Protein AF-A0A955QHS9-F1 (afdb_monomer_lite)

Radius of gyration: 43.38 Å; chains: 1; bounding box: 107×81×92 Å

Foldseek 3Di:
DDPVVVVVVVVVVVVVVVVVVVVVVVVVVVPVVVVPPPPPPDPPPPPDCVNVDDDPPFDWFKWKWKWKWFAAPLQAAAPPPPDPVLVVVVVVCVVVVNDDPDDSNVVRTRRMFIWMKMWTHTPPDDPPDDTDIDIDGPHRGQDSAQIWIDWIFIATPVRDGDDIDTTTDDDPDDNPDPDDDDPPPPDDD

Sequence (189 aa):
MSKREIQNIRTGMKKRIWWMAMVGCLILFQVVPLGTVELMLRSSEAARIKDIASIEGVRENQLIGYGLVVGLDRTGDSVVGGQFTAQAIISMLNTMGINLKVDPIQLLTKNTASVIVTAKLPPFARPGMKLDVQVSSLANAKSLKGGTLLLTPLKAPNQMIYAVAQGPISTSGFEAGEGGTSVVKNQQS

Secondary structure (DSSP, 8-state):
--HHHHHHHHHHHHHHHHHHHHHHHHHHHHHTTTTTSS----------HHHH---TT-PPEEEEEEEEEE--SS-S---SSTTHHHHHHHHHHHHTT----S-TTTSSSSSEEEEEEEEEE-TTPPTT----EEEEESS--S--TT-EEEEEEEE-TTS-EEEEEEEEPPP------SS----------

pLDDT: mean 70.22, std 15.77, range [38.53, 93.38]

Structure (mmCIF, N/CA/C/O backbone):
data_AF-A0A955QHS9-F1
#
_entry.id   AF-A0A955QHS9-F1
#
loop_
_atom_site.group_PDB
_atom_site.id
_atom_site.type_symbol
_atom_site.label_atom_id
_atom_site.label_alt_id
_atom_site.label_comp_id
_atom_site.label_asym_id
_atom_site.label_entity_id
_atom_site.label_seq_id
_atom_site.pdbx_PDB_ins_code
_atom_site.Cartn_x
_atom_site.Cartn_y
_atom_site.Cartn_z
_atom_site.occupancy
_atom_site.B_iso_or_equiv
_atom_site.auth_seq_id
_atom_site.auth_comp_id
_atom_site.auth_asym_id
_atom_site.auth_atom_id
_atom_site.pdbx_PDB_model_num
ATOM 1 N N . MET A 1 1 ? -81.277 60.781 63.692 1.00 59.28 1 MET A N 1
ATOM 2 C CA . MET A 1 1 ? -80.601 59.551 63.219 1.00 59.28 1 MET A CA 1
ATOM 3 C C . MET A 1 1 ? -79.943 58.869 64.414 1.00 59.28 1 MET A C 1
ATOM 5 O O . MET A 1 1 ? -79.195 59.529 65.130 1.00 59.28 1 MET A O 1
ATOM 9 N N . SER A 1 2 ? -80.321 57.627 64.731 1.00 62.16 2 SER A N 1
ATOM 10 C CA . SER A 1 2 ? -80.038 56.996 66.035 1.00 62.16 2 SER A CA 1
ATOM 11 C C . SER A 1 2 ? -78.635 56.378 66.085 1.00 62.16 2 SER A C 1
ATOM 13 O O . SER A 1 2 ? -78.209 55.729 65.132 1.00 62.16 2 SER A O 1
ATOM 15 N N . LYS A 1 3 ? -77.919 56.506 67.217 1.00 64.31 3 LYS A N 1
ATOM 16 C CA . LYS A 1 3 ? -76.571 55.920 67.431 1.00 64.31 3 LYS A CA 1
ATOM 17 C C . LYS A 1 3 ? -76.505 54.405 67.139 1.00 64.31 3 LYS A C 1
ATOM 19 O O . LYS A 1 3 ? -75.424 53.892 66.858 1.00 64.31 3 LYS A O 1
ATOM 24 N N . ARG A 1 4 ? -77.648 53.702 67.158 1.00 64.19 4 ARG A N 1
ATOM 25 C CA . ARG A 1 4 ? -77.768 52.265 66.849 1.00 64.19 4 ARG A CA 1
ATOM 26 C C . ARG A 1 4 ? -77.650 51.938 65.348 1.00 64.19 4 ARG A C 1
ATOM 28 O O . ARG A 1 4 ? -77.110 50.888 65.015 1.00 64.19 4 ARG A O 1
ATOM 35 N N . GLU A 1 5 ? -78.055 52.832 64.441 1.00 64.31 5 GLU A N 1
ATOM 36 C CA . GLU A 1 5 ? -77.924 52.616 62.983 1.00 64.31 5 GLU A CA 1
ATOM 37 C C . GLU A 1 5 ? -76.469 52.718 62.512 1.00 64.31 5 GLU A C 1
ATOM 39 O O . GLU A 1 5 ? -75.997 51.892 61.730 1.00 64.31 5 GLU A O 1
ATOM 44 N N . ILE A 1 6 ? -75.719 53.683 63.051 1.00 64.38 6 ILE A N 1
ATOM 45 C CA . ILE A 1 6 ? -74.316 53.918 62.678 1.00 64.38 6 ILE A CA 1
ATOM 46 C C . ILE A 1 6 ? -73.427 52.737 63.108 1.00 64.38 6 ILE A C 1
ATOM 48 O O . ILE A 1 6 ? -72.505 52.355 62.385 1.00 64.38 6 ILE A O 1
ATOM 52 N N . GLN A 1 7 ? -73.714 52.109 64.256 1.00 66.69 7 GLN A N 1
ATOM 53 C CA . GLN A 1 7 ? -72.995 50.907 64.692 1.00 66.69 7 GLN A CA 1
ATOM 54 C C . GLN A 1 7 ? -73.275 49.693 63.796 1.00 66.69 7 GLN A C 1
ATOM 56 O O . GLN A 1 7 ? -72.338 48.955 63.493 1.00 66.69 7 GLN A O 1
ATOM 61 N N . ASN A 1 8 ? -74.512 49.511 63.323 1.00 68.25 8 ASN A N 1
ATOM 62 C CA . ASN A 1 8 ? -74.883 48.353 62.504 1.00 68.25 8 ASN A CA 1
ATOM 63 C C . ASN A 1 8 ? -74.285 48.418 61.081 1.00 68.25 8 ASN A C 1
ATOM 65 O O . ASN A 1 8 ? -73.835 47.413 60.530 1.00 68.25 8 ASN A O 1
ATOM 69 N N . ILE A 1 9 ? -74.175 49.622 60.509 1.00 67.75 9 ILE A N 1
ATOM 70 C CA . ILE A 1 9 ? -73.487 49.839 59.223 1.00 67.75 9 ILE A CA 1
ATOM 71 C C . ILE A 1 9 ? -71.981 49.566 59.367 1.00 67.75 9 ILE A C 1
ATOM 73 O O . ILE A 1 9 ? -71.363 48.931 58.507 1.00 67.75 9 ILE A O 1
ATOM 77 N N . ARG A 1 10 ? -71.379 49.988 60.488 1.00 64.50 10 ARG A N 1
ATOM 78 C CA . ARG A 1 10 ? -69.939 49.826 60.736 1.00 64.50 10 ARG A CA 1
ATOM 79 C C . ARG A 1 10 ? -69.535 48.361 60.951 1.00 64.50 10 ARG A C 1
ATOM 81 O O . ARG A 1 10 ? -68.440 47.975 60.542 1.00 64.50 10 ARG A O 1
ATOM 88 N N . THR A 1 11 ? -70.396 47.533 61.545 1.00 71.44 11 THR A N 1
ATOM 89 C CA . THR A 1 11 ? -70.157 46.084 61.704 1.00 71.44 11 THR A CA 1
ATOM 90 C C . THR A 1 11 ? -70.401 45.312 60.406 1.00 71.44 11 THR A C 1
ATOM 92 O O . THR A 1 11 ? -69.595 44.442 60.060 1.00 71.44 11 THR A O 1
ATOM 95 N N . GLY A 1 12 ? -71.436 45.668 59.638 1.00 74.19 12 GLY A N 1
ATOM 96 C CA . GLY A 1 12 ? -71.704 45.086 58.318 1.00 74.19 12 GLY A CA 1
ATOM 97 C C . GLY A 1 12 ? -70.581 45.350 57.310 1.00 74.19 12 GLY A C 1
ATOM 98 O O . GLY A 1 12 ? -70.160 44.443 56.590 1.00 74.19 12 GLY A O 1
ATOM 99 N N . MET A 1 13 ? -70.019 46.562 57.311 1.00 70.88 13 MET A N 1
ATOM 100 C CA . MET A 1 13 ? -68.904 46.927 56.432 1.00 70.88 13 MET A CA 1
ATOM 101 C C . MET A 1 13 ? -67.617 46.159 56.774 1.00 70.88 13 MET A C 1
ATOM 103 O O . MET A 1 13 ? -66.936 45.676 55.871 1.00 70.88 13 MET A O 1
ATOM 107 N N . LYS A 1 14 ? -67.323 45.942 58.066 1.00 73.38 14 LYS A N 1
ATOM 108 C CA . LYS A 1 14 ? -66.181 45.112 58.493 1.00 73.38 14 LYS A CA 1
ATOM 109 C C . LYS A 1 14 ? -66.324 43.647 58.073 1.00 73.38 14 LYS A C 1
ATOM 111 O O . LYS A 1 14 ? -65.345 43.070 57.609 1.00 73.38 14 LYS A O 1
ATOM 116 N N . LYS A 1 15 ? -67.525 43.061 58.176 1.00 73.88 15 LYS A N 1
ATOM 117 C CA . LYS A 1 15 ? -67.784 41.683 57.712 1.00 73.88 15 LYS A CA 1
ATOM 118 C C . LYS A 1 15 ? -67.599 41.537 56.201 1.00 73.88 15 LYS A C 1
ATOM 120 O O . LYS A 1 15 ? -66.999 40.561 55.769 1.00 73.88 15 LYS A O 1
ATOM 125 N N . ARG A 1 16 ? -68.050 42.513 55.405 1.00 74.62 16 ARG A N 1
ATOM 126 C CA . ARG A 1 16 ? -67.889 42.498 53.938 1.00 74.62 16 ARG A CA 1
ATOM 127 C C . ARG A 1 16 ? -66.424 42.617 53.511 1.00 74.62 16 ARG A C 1
ATOM 129 O O . ARG A 1 16 ? -66.008 41.902 52.609 1.00 74.62 16 ARG A O 1
ATOM 136 N N . ILE A 1 17 ? -65.640 43.455 54.191 1.00 78.56 17 ILE A N 1
ATOM 137 C CA . ILE A 1 17 ? -64.195 43.598 53.936 1.00 78.56 17 ILE A CA 1
ATOM 138 C C . ILE A 1 17 ? -63.444 42.305 54.289 1.00 78.56 17 ILE A C 1
ATOM 140 O O . ILE A 1 17 ? -62.618 41.846 53.506 1.00 78.56 17 ILE A O 1
ATOM 144 N N . TRP A 1 18 ? -63.770 41.676 55.422 1.00 78.19 18 TRP A N 1
ATOM 145 C CA . TRP A 1 18 ? -63.178 40.391 55.813 1.00 78.19 18 TRP A CA 1
ATOM 146 C C . TRP A 1 18 ? -63.560 39.245 54.871 1.00 78.19 18 TRP A C 1
ATOM 148 O O . TRP A 1 18 ? -62.716 38.415 54.543 1.00 78.19 18 TRP A O 1
ATOM 158 N N . TRP A 1 19 ? -64.805 39.219 54.396 1.00 77.62 19 TRP A N 1
ATOM 159 C CA . TRP A 1 19 ? -65.270 38.210 53.446 1.00 77.62 19 TRP A CA 1
ATOM 160 C C . TRP A 1 19 ? -64.589 38.360 52.077 1.00 77.62 19 TRP A C 1
ATOM 162 O O . TRP A 1 19 ? -64.128 37.374 51.511 1.00 77.62 19 TRP A O 1
ATOM 172 N N . MET A 1 20 ? -64.410 39.596 51.595 1.00 79.94 20 MET A N 1
ATOM 173 C CA . MET A 1 20 ? -63.662 39.881 50.361 1.00 79.94 20 MET A CA 1
ATOM 174 C C . MET A 1 20 ? -62.180 39.485 50.466 1.00 79.94 20 MET A C 1
ATOM 176 O O . MET A 1 20 ? -61.639 38.897 49.532 1.00 79.94 20 MET A O 1
ATOM 180 N N . ALA A 1 21 ? -61.528 39.754 51.603 1.00 80.50 21 ALA A N 1
ATOM 181 C CA . ALA A 1 21 ? -60.131 39.372 51.824 1.00 80.50 21 ALA A CA 1
ATOM 182 C C . ALA A 1 21 ? -59.941 37.844 51.887 1.00 80.50 21 ALA A C 1
ATOM 184 O O . ALA A 1 21 ? -58.980 37.313 51.331 1.00 80.50 21 ALA A O 1
ATOM 185 N N . MET A 1 22 ? -60.878 37.128 52.519 1.00 78.31 22 MET A N 1
ATOM 186 C CA . MET A 1 22 ? -60.835 35.667 52.623 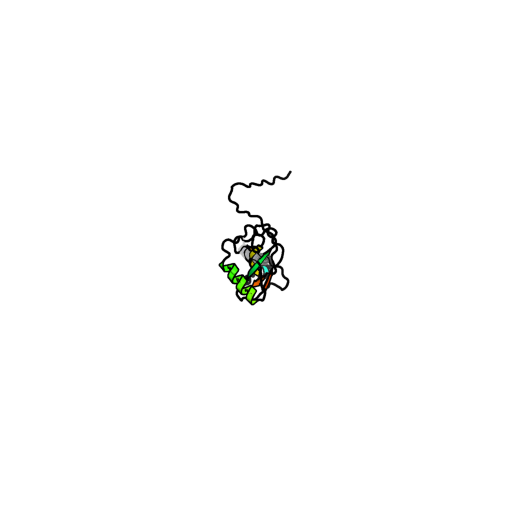1.00 78.31 22 MET A CA 1
ATOM 187 C C . MET A 1 22 ? -61.063 34.993 51.260 1.00 78.31 22 MET A C 1
ATOM 189 O O . MET A 1 22 ? -60.321 34.080 50.904 1.00 78.31 22 MET A O 1
ATOM 193 N N . VAL A 1 23 ? -62.026 35.480 50.467 1.00 79.81 23 VAL A N 1
ATOM 194 C CA . VAL A 1 23 ? -62.289 34.966 49.111 1.00 79.81 23 VAL A CA 1
ATOM 195 C C . VAL A 1 23 ? -61.121 35.273 48.163 1.00 79.81 23 VAL A C 1
ATOM 197 O O . VAL A 1 23 ? -60.719 34.399 47.398 1.00 79.81 23 VAL A O 1
ATOM 200 N N . GLY A 1 24 ? -60.506 36.458 48.259 1.00 75.50 24 GLY A N 1
ATOM 201 C CA . GLY A 1 24 ? -59.325 36.813 47.461 1.00 75.50 24 GLY A CA 1
ATOM 202 C C . GLY A 1 24 ? -58.111 35.911 47.727 1.00 75.50 24 GLY A C 1
ATOM 203 O O . GLY A 1 24 ? -57.448 35.485 46.785 1.00 75.50 24 GLY A O 1
ATOM 204 N N . CYS A 1 25 ? -57.857 35.555 48.990 1.00 75.38 25 CYS A N 1
ATOM 205 C CA . CYS A 1 25 ? -56.775 34.636 49.363 1.00 75.38 25 CYS A CA 1
ATOM 206 C C . CYS A 1 25 ? -57.022 33.206 48.843 1.00 75.38 25 CYS A C 1
ATOM 208 O O . CYS A 1 25 ? -56.100 32.543 48.375 1.00 75.38 25 CYS A O 1
ATOM 210 N N . LEU A 1 26 ? -58.280 32.752 48.854 1.00 70.25 26 LEU A N 1
ATOM 211 C CA . LEU A 1 26 ? -58.660 31.409 48.407 1.00 70.25 26 LEU A CA 1
ATOM 212 C C . LEU A 1 26 ? -58.566 31.260 46.876 1.00 70.25 26 LEU A C 1
ATOM 214 O O . LEU A 1 26 ? -58.138 30.216 46.388 1.00 70.25 26 LEU A O 1
ATOM 218 N N . ILE A 1 27 ? -58.875 32.324 46.125 1.00 67.50 27 ILE A N 1
ATOM 219 C CA . ILE A 1 27 ? -58.682 32.376 44.666 1.00 67.50 27 ILE A CA 1
ATOM 220 C C . ILE A 1 27 ? -57.185 32.439 44.319 1.00 67.50 27 ILE A C 1
ATOM 222 O O . ILE A 1 27 ? -56.734 31.720 43.431 1.00 67.50 27 ILE A O 1
ATOM 226 N N . LEU A 1 28 ? -56.387 33.220 45.057 1.00 63.12 28 LEU A N 1
ATOM 227 C CA . LEU A 1 28 ? -54.930 33.267 44.868 1.00 63.12 28 LEU A CA 1
ATOM 228 C C . LEU A 1 28 ? -54.254 31.920 45.184 1.00 63.12 28 LEU A C 1
ATOM 230 O O . LEU A 1 28 ? -53.319 31.534 44.489 1.00 63.12 28 LEU A O 1
ATOM 234 N N . PHE A 1 29 ? -54.754 31.166 46.166 1.00 65.12 29 PHE A N 1
ATOM 235 C CA . PHE A 1 29 ? -54.221 29.845 46.520 1.00 65.12 29 PHE A CA 1
ATOM 236 C C . PHE A 1 29 ? -54.515 28.760 45.464 1.00 65.12 29 PHE A C 1
ATOM 238 O O . PHE A 1 29 ? -53.730 27.828 45.310 1.00 65.12 29 PHE A O 1
ATOM 245 N N . GLN A 1 30 ? -55.613 28.884 44.709 1.00 61.19 30 GLN A N 1
ATOM 246 C CA . GLN A 1 30 ? -56.005 27.917 43.670 1.00 61.19 30 GLN A CA 1
ATOM 247 C C . GLN A 1 30 ? -55.326 28.168 42.311 1.00 61.19 30 GLN A C 1
ATOM 249 O O . GLN A 1 30 ? -55.152 27.230 41.539 1.00 61.19 30 GLN A O 1
ATOM 254 N N . VAL A 1 31 ? -54.920 29.409 42.012 1.00 60.22 31 VAL A N 1
ATOM 255 C CA . VAL A 1 31 ? -54.383 29.788 40.686 1.00 60.22 31 VAL A CA 1
ATOM 256 C C . VAL A 1 31 ? -52.854 29.642 40.593 1.00 60.22 31 VAL A C 1
ATOM 258 O O . VAL A 1 31 ? -52.325 29.362 39.519 1.00 60.22 31 VAL A O 1
ATOM 261 N N . VAL A 1 32 ? -52.127 29.750 41.710 1.00 58.72 32 VAL A N 1
ATOM 262 C CA . VAL A 1 32 ? -50.654 29.635 41.739 1.00 58.72 32 VAL A CA 1
ATOM 263 C C . VAL A 1 32 ? -50.102 28.240 41.374 1.00 58.72 32 VAL A C 1
ATOM 265 O O . VAL A 1 32 ? -49.071 28.199 40.702 1.00 58.72 32 VAL A O 1
ATOM 268 N N . PRO A 1 33 ? -50.728 27.095 41.723 1.00 55.09 33 PRO A N 1
ATOM 269 C CA . PRO A 1 33 ? -50.165 25.790 41.368 1.00 55.09 33 PRO A CA 1
ATOM 270 C C . PRO A 1 33 ? -50.419 25.363 39.913 1.00 55.09 33 PRO A C 1
ATOM 272 O O . PRO A 1 33 ? -49.831 24.377 39.481 1.00 55.09 33 PRO A O 1
ATOM 275 N N . LEU A 1 34 ? -51.260 26.070 39.143 1.00 54.41 34 LEU A N 1
ATOM 276 C CA . LEU A 1 34 ? -51.582 25.674 37.762 1.00 54.41 34 LEU A CA 1
ATOM 277 C C . LEU A 1 34 ? -50.621 26.278 36.720 1.00 54.41 34 LEU A C 1
ATOM 279 O O . LEU A 1 34 ? -50.396 25.677 35.677 1.00 54.41 34 LEU A O 1
ATOM 283 N N . GLY A 1 35 ? -50.003 27.428 37.016 1.00 52.16 35 GLY A N 1
ATOM 284 C CA . GLY A 1 35 ? -49.068 28.106 36.105 1.00 52.16 35 GLY A CA 1
ATOM 285 C C . GLY A 1 35 ? -47.624 27.585 36.134 1.00 52.16 35 GLY A C 1
ATOM 286 O O . GLY A 1 35 ? -46.815 27.992 35.307 1.00 52.16 35 GLY A O 1
ATOM 287 N N . THR A 1 36 ? -47.271 26.703 37.075 1.00 57.00 36 THR A N 1
ATOM 288 C CA . THR A 1 36 ? -45.889 26.217 37.262 1.00 57.00 36 THR A CA 1
ATOM 289 C C . THR A 1 36 ? -45.637 24.809 36.716 1.00 57.00 36 THR A C 1
ATOM 291 O O . THR A 1 36 ? -44.501 24.341 36.760 1.00 57.00 36 THR A O 1
ATOM 294 N N . VAL A 1 37 ? -46.655 24.133 36.169 1.00 56.78 37 VAL A N 1
ATOM 295 C CA . VAL A 1 37 ? -46.562 22.717 35.753 1.00 56.78 37 VAL A CA 1
ATOM 296 C C . VAL A 1 37 ? -46.256 22.539 34.253 1.00 56.78 37 VAL A C 1
ATOM 298 O O . VAL A 1 37 ? -45.824 21.468 33.838 1.00 56.78 37 VAL A O 1
ATOM 301 N N . GLU A 1 38 ? -46.378 23.580 33.424 1.00 53.12 38 GLU A N 1
ATOM 302 C CA . GLU A 1 38 ? -46.261 23.444 31.958 1.00 53.12 38 GLU A CA 1
ATOM 303 C C . GLU A 1 38 ? -44.828 23.430 31.391 1.00 53.12 38 GLU A C 1
ATOM 305 O O . GLU A 1 38 ? -44.647 23.221 30.193 1.00 53.12 38 GLU A O 1
ATOM 310 N N . LEU A 1 39 ? -43.779 23.572 32.210 1.00 53.53 39 LEU A N 1
ATOM 311 C CA . LEU A 1 39 ? -42.398 23.668 31.709 1.00 53.53 39 LEU A CA 1
ATOM 312 C C . LEU A 1 39 ? -41.552 22.405 31.950 1.00 53.53 39 LEU A C 1
ATOM 314 O O . LEU A 1 39 ? -40.428 22.489 32.437 1.00 53.53 39 LEU A O 1
ATOM 318 N N . MET A 1 40 ? -42.075 21.218 31.628 1.00 55.12 40 MET A N 1
ATOM 319 C CA . MET A 1 40 ? -41.339 19.945 31.780 1.00 55.12 40 MET A CA 1
ATOM 320 C C . MET A 1 40 ? -41.473 18.991 30.579 1.00 55.12 40 MET A C 1
ATOM 322 O O . MET A 1 40 ? -41.260 17.790 30.710 1.00 55.12 40 MET A O 1
ATOM 326 N N . LEU A 1 41 ? -41.750 19.497 29.373 1.00 55.97 41 LEU A N 1
ATOM 327 C CA . LEU A 1 41 ? -41.595 18.716 28.137 1.00 55.97 41 LEU A CA 1
ATOM 328 C C . LEU A 1 41 ? -40.250 19.036 27.482 1.00 55.97 41 LEU A C 1
ATOM 330 O O . LEU A 1 41 ? -40.161 19.646 26.419 1.00 55.97 41 LEU A O 1
ATOM 334 N N . ARG A 1 42 ? -39.169 18.630 28.152 1.00 57.91 42 ARG A N 1
ATOM 335 C CA . ARG A 1 42 ? -37.839 18.622 27.544 1.00 57.91 42 ARG A CA 1
ATOM 336 C C . ARG A 1 42 ? -37.792 17.433 26.585 1.00 57.91 42 ARG A C 1
ATOM 338 O O . ARG A 1 42 ? -37.812 16.288 27.028 1.00 57.91 42 ARG A O 1
ATOM 345 N N . SER A 1 43 ? -37.767 17.713 25.282 1.00 59.81 43 SER A N 1
ATOM 346 C CA . SER A 1 43 ? -37.499 16.707 24.253 1.00 59.81 43 SER A CA 1
ATOM 347 C C . SER A 1 43 ? -36.205 15.978 24.613 1.00 59.81 43 SER A C 1
ATOM 349 O O . SER A 1 43 ? -35.134 16.582 24.681 1.00 59.81 43 SER A O 1
ATOM 351 N N . SER A 1 44 ? -36.316 14.690 24.929 1.00 55.59 44 SER A N 1
ATOM 352 C CA . SER A 1 44 ? -35.164 13.818 25.098 1.00 55.59 44 SER A CA 1
ATOM 353 C C . SER A 1 44 ? -34.684 13.440 23.701 1.00 55.59 44 SER A C 1
ATOM 355 O O . SER A 1 44 ? -35.127 12.453 23.116 1.00 55.59 44 SER A O 1
ATOM 357 N N . GLU A 1 45 ? -33.795 14.257 23.138 1.00 63.66 45 GLU A N 1
ATOM 358 C CA . GLU A 1 45 ? -32.957 13.831 22.023 1.00 63.66 45 GLU A CA 1
ATOM 359 C C . GLU A 1 45 ? -32.023 12.741 22.551 1.00 63.66 45 GLU A C 1
ATOM 361 O O . GLU A 1 45 ? -30.985 13.003 23.160 1.00 63.66 45 GLU A O 1
ATOM 366 N N . ALA A 1 46 ? -32.434 11.488 22.371 1.00 57.94 46 ALA A N 1
ATOM 367 C CA . ALA A 1 46 ? -31.593 10.327 22.597 1.00 57.94 46 ALA A CA 1
ATOM 368 C C . ALA A 1 46 ? -30.497 10.300 21.523 1.00 57.94 46 ALA A C 1
ATOM 370 O O . ALA A 1 46 ? -30.561 9.540 20.554 1.00 57.94 46 ALA A O 1
ATOM 371 N N . ALA A 1 47 ? -29.489 11.154 21.684 1.00 61.62 47 ALA A N 1
ATOM 372 C CA . ALA A 1 47 ? -28.243 11.019 20.961 1.00 61.62 47 ALA A CA 1
ATOM 373 C C . ALA A 1 47 ? -27.670 9.647 21.315 1.00 61.62 47 ALA A C 1
ATOM 375 O O . ALA A 1 47 ? -27.462 9.316 22.489 1.00 61.62 47 ALA A O 1
ATOM 376 N N . ARG A 1 48 ? -27.502 8.788 20.309 1.00 55.28 48 ARG A N 1
ATOM 377 C CA . ARG A 1 48 ? -26.979 7.451 20.565 1.00 55.28 48 ARG A CA 1
ATOM 378 C C . ARG A 1 48 ? -25.562 7.641 21.088 1.00 55.28 48 ARG A C 1
ATOM 380 O O . ARG A 1 48 ? -24.820 8.460 20.565 1.00 55.28 48 ARG A O 1
ATOM 387 N N . ILE A 1 49 ? -25.165 6.874 22.101 1.00 60.03 49 ILE A N 1
ATOM 388 C CA . ILE A 1 49 ? -23.832 7.000 22.723 1.00 60.03 49 ILE A CA 1
ATOM 389 C C . ILE A 1 49 ? -22.707 6.887 21.670 1.00 60.03 49 ILE A C 1
ATOM 391 O O . ILE A 1 49 ? -21.676 7.534 21.803 1.00 60.03 49 ILE A O 1
ATOM 395 N N . LYS A 1 50 ? -22.944 6.168 20.562 1.00 63.44 50 LYS A N 1
ATOM 396 C CA . LYS A 1 50 ? -22.045 6.093 19.396 1.00 63.44 50 LYS A CA 1
ATOM 397 C C . LYS A 1 50 ? -21.828 7.416 18.634 1.00 63.44 50 LYS A C 1
ATOM 399 O O . LYS A 1 50 ? -20.877 7.497 17.871 1.00 63.44 50 LYS A O 1
ATOM 404 N N . ASP A 1 51 ? -22.703 8.404 18.807 1.00 61.41 51 ASP A N 1
ATOM 405 C CA . ASP A 1 51 ? -22.662 9.694 18.107 1.00 61.41 51 ASP A CA 1
ATOM 406 C C . ASP A 1 51 ? -21.967 10.783 18.960 1.00 61.41 51 ASP A C 1
ATOM 408 O O . ASP A 1 51 ? -21.574 11.815 18.425 1.00 61.41 51 ASP A O 1
ATOM 412 N N . ILE A 1 52 ? -21.786 10.555 20.275 1.00 62.72 52 ILE A N 1
ATOM 413 C CA . ILE A 1 52 ? -21.140 11.496 21.222 1.00 62.72 52 ILE A CA 1
ATOM 414 C C . ILE A 1 52 ? -19.809 10.948 21.774 1.00 62.72 52 ILE A C 1
ATOM 416 O O . ILE A 1 52 ? -18.949 11.717 22.200 1.00 62.72 52 ILE A O 1
ATOM 420 N N . ALA A 1 53 ? -19.590 9.631 21.750 1.00 56.03 53 ALA A N 1
ATOM 421 C CA . ALA A 1 53 ? -18.344 9.028 22.209 1.00 56.03 53 ALA A CA 1
ATOM 422 C C . ALA A 1 53 ? -17.374 8.793 21.039 1.00 56.03 53 ALA A C 1
ATOM 424 O O . ALA A 1 53 ? -17.524 7.842 20.274 1.00 56.03 53 ALA A O 1
ATOM 425 N N . SER A 1 54 ? -16.335 9.624 20.937 1.00 58.38 54 SER A N 1
ATOM 426 C CA . SER A 1 54 ? -15.093 9.221 20.273 1.00 58.38 54 SER A CA 1
ATOM 427 C C . SER A 1 54 ? -14.269 8.428 21.283 1.00 58.38 54 SER A C 1
ATOM 429 O O . SER A 1 54 ? -13.989 8.917 22.376 1.00 58.38 54 SER A O 1
ATOM 431 N N . ILE A 1 55 ? -13.924 7.185 20.956 1.00 58.38 55 ILE A N 1
ATOM 432 C CA . ILE A 1 55 ? -13.073 6.358 21.813 1.00 58.38 55 ILE A CA 1
ATOM 433 C C . ILE A 1 55 ? -11.666 6.971 21.784 1.00 58.38 55 ILE A C 1
ATOM 435 O O . ILE A 1 55 ? -10.972 6.895 20.766 1.00 58.38 55 ILE A O 1
ATOM 439 N N . GLU A 1 56 ? -11.234 7.572 22.896 1.00 48.72 56 GLU A N 1
ATOM 440 C CA . GLU A 1 56 ? -9.834 7.951 23.095 1.00 48.72 56 GLU A CA 1
ATOM 441 C C . GLU A 1 56 ? -8.951 6.710 22.900 1.00 48.72 56 GLU A C 1
ATOM 443 O O . GLU A 1 56 ? -9.100 5.705 23.592 1.00 48.72 56 GLU A O 1
ATOM 448 N N . GLY A 1 57 ? -8.050 6.754 21.915 1.00 55.75 57 GLY A N 1
ATOM 449 C CA . GLY A 1 57 ? -7.131 5.649 21.619 1.00 55.75 57 GLY A CA 1
ATOM 450 C C . GLY A 1 57 ? -7.386 4.908 20.307 1.00 55.75 57 GLY A C 1
ATOM 451 O O . GLY A 1 57 ? -6.652 3.969 19.994 1.00 55.75 57 GLY A O 1
ATOM 452 N N . VAL A 1 58 ? -8.353 5.340 19.493 1.00 61.94 58 VAL A N 1
ATOM 453 C CA . VAL A 1 58 ? -8.464 4.898 18.096 1.00 61.94 58 VAL A CA 1
ATOM 454 C C . VAL A 1 58 ? -7.273 5.439 17.299 1.00 61.94 58 VAL A C 1
ATOM 456 O O . VAL A 1 58 ? -7.282 6.548 16.771 1.00 61.94 58 VAL A O 1
ATOM 459 N N . ARG A 1 59 ? -6.202 4.647 17.242 1.00 70.50 59 ARG A N 1
ATOM 460 C CA . ARG A 1 59 ? -5.056 4.899 16.370 1.00 70.50 59 ARG A CA 1
ATOM 461 C C . ARG A 1 59 ? -5.193 4.044 15.120 1.00 70.50 59 ARG A C 1
ATOM 463 O O . ARG A 1 59 ? -5.268 2.820 15.205 1.00 70.50 59 ARG A O 1
ATOM 470 N N . GLU A 1 60 ? -5.198 4.696 13.964 1.00 79.25 60 GLU A N 1
ATOM 471 C CA . GLU A 1 60 ? -4.980 4.014 12.692 1.00 79.25 60 GLU A CA 1
ATOM 472 C C . GLU A 1 60 ? -3.550 3.467 12.676 1.00 79.25 60 GLU A C 1
ATOM 474 O O . GLU A 1 60 ? -2.592 4.194 12.960 1.00 79.25 60 GLU A O 1
ATOM 479 N N . ASN A 1 61 ? -3.395 2.184 12.354 1.00 85.19 61 ASN A N 1
ATOM 480 C CA . ASN A 1 61 ? -2.073 1.591 12.193 1.00 85.19 61 ASN A CA 1
ATOM 481 C C . ASN A 1 61 ? -1.671 1.680 10.727 1.00 85.19 61 ASN A C 1
ATOM 483 O O . ASN A 1 61 ? -2.375 1.186 9.848 1.00 85.19 61 ASN A O 1
ATOM 487 N N . GLN A 1 62 ? -0.534 2.310 10.457 1.00 86.19 62 GLN A N 1
ATOM 488 C CA . GLN A 1 62 ? 0.007 2.348 9.106 1.00 86.19 62 GLN A CA 1
ATOM 489 C C . GLN A 1 62 ? 0.678 1.015 8.798 1.00 86.19 62 GLN A C 1
ATOM 491 O O . GLN A 1 62 ? 1.516 0.534 9.563 1.00 86.19 62 GLN A O 1
ATOM 496 N N . LEU A 1 63 ? 0.292 0.424 7.676 1.00 89.06 63 LEU A N 1
ATOM 497 C CA . LEU A 1 63 ? 0.921 -0.759 7.126 1.00 89.06 63 LEU A CA 1
ATOM 498 C C . LEU A 1 63 ? 1.780 -0.348 5.938 1.00 89.06 63 LEU A C 1
ATOM 500 O O . LEU A 1 63 ? 1.359 0.468 5.118 1.00 89.06 63 LEU A O 1
ATOM 504 N N . ILE A 1 64 ? 2.968 -0.931 5.846 1.00 89.19 64 ILE A N 1
ATOM 505 C CA . ILE A 1 64 ? 3.934 -0.677 4.782 1.00 89.19 64 ILE A CA 1
ATOM 506 C C . ILE A 1 64 ? 4.362 -2.021 4.198 1.00 89.19 64 ILE A C 1
ATOM 508 O O . ILE A 1 64 ? 4.627 -2.977 4.930 1.00 89.19 64 ILE A O 1
ATOM 512 N N . GLY A 1 65 ? 4.432 -2.101 2.876 1.00 86.00 65 GLY A N 1
ATOM 513 C CA . GLY A 1 65 ? 4.989 -3.238 2.157 1.00 86.00 65 GLY A CA 1
ATOM 514 C C . GLY A 1 65 ? 5.819 -2.782 0.969 1.00 86.00 65 GLY A C 1
ATOM 515 O O . GLY A 1 65 ? 5.579 -1.723 0.393 1.00 86.00 65 GLY A O 1
ATOM 516 N N . TYR A 1 66 ? 6.799 -3.599 0.610 1.00 89.19 66 TYR A N 1
ATOM 517 C CA . TYR A 1 66 ? 7.619 -3.405 -0.579 1.00 89.19 66 TYR A CA 1
ATOM 518 C C . TYR A 1 66 ? 7.143 -4.386 -1.637 1.00 89.19 66 TYR A C 1
ATOM 520 O O . TYR A 1 66 ? 7.100 -5.591 -1.383 1.00 89.19 66 TYR A O 1
ATOM 528 N N . GLY A 1 67 ? 6.748 -3.857 -2.788 1.00 83.50 67 GLY A N 1
ATOM 529 C CA . GLY A 1 67 ? 6.114 -4.615 -3.853 1.00 83.50 67 GLY A CA 1
ATOM 530 C C . GLY A 1 67 ? 6.789 -4.410 -5.199 1.00 83.50 67 GLY A C 1
ATOM 531 O O . GLY A 1 67 ? 7.632 -3.531 -5.382 1.00 83.50 67 GLY A O 1
ATOM 532 N N . LEU A 1 68 ? 6.369 -5.230 -6.158 1.00 85.94 68 LEU A N 1
ATOM 533 C CA . LEU A 1 68 ? 6.785 -5.140 -7.550 1.00 85.94 68 LEU A CA 1
ATOM 534 C C . LEU A 1 68 ? 5.551 -4.981 -8.430 1.00 85.94 68 LEU A C 1
ATOM 536 O O . LEU A 1 68 ? 4.573 -5.718 -8.281 1.00 85.94 68 LEU A O 1
ATOM 540 N N . VAL A 1 69 ? 5.615 -4.037 -9.359 1.00 86.31 69 VAL A N 1
ATOM 541 C CA . VAL A 1 69 ? 4.579 -3.809 -10.364 1.00 86.31 69 VAL A CA 1
ATOM 542 C C . VAL A 1 69 ? 5.110 -4.224 -11.718 1.00 86.31 69 VAL A C 1
ATOM 544 O O . VAL A 1 69 ? 6.187 -3.785 -12.113 1.00 86.31 69 VAL A O 1
ATOM 547 N N . VAL A 1 70 ? 4.346 -5.042 -12.433 1.00 86.12 70 VAL A N 1
ATOM 548 C CA . VAL A 1 70 ? 4.692 -5.563 -13.763 1.00 86.12 70 VAL A CA 1
ATOM 549 C C . VAL A 1 70 ? 3.642 -5.160 -14.796 1.00 86.12 70 VAL A C 1
ATOM 551 O O . VAL A 1 70 ? 2.511 -4.841 -14.432 1.00 86.12 70 VAL A O 1
ATOM 554 N N . GLY A 1 71 ? 3.994 -5.200 -16.082 1.00 83.69 71 GLY A N 1
ATOM 555 C CA . GLY A 1 71 ? 3.062 -4.874 -17.170 1.00 83.69 71 GLY A CA 1
ATOM 556 C C . GLY A 1 71 ? 2.912 -3.371 -17.410 1.00 83.69 71 GLY A C 1
ATOM 557 O O . GLY A 1 71 ? 1.848 -2.913 -17.810 1.00 83.69 71 GLY A O 1
ATOM 558 N N . LEU A 1 72 ? 3.963 -2.600 -17.127 1.00 84.06 72 LEU A N 1
ATOM 559 C CA . LEU A 1 72 ? 4.012 -1.167 -17.404 1.00 84.06 72 LEU A CA 1
ATOM 560 C C . LEU A 1 72 ? 4.419 -0.912 -18.860 1.00 84.06 72 LEU A C 1
ATOM 562 O O . LEU A 1 72 ? 5.396 -1.472 -19.348 1.00 84.06 72 LEU A O 1
ATOM 566 N N . ASP A 1 73 ? 3.732 -0.008 -19.554 1.00 82.44 73 ASP A N 1
ATOM 567 C CA . ASP A 1 73 ? 4.018 0.303 -20.962 1.00 82.44 73 ASP A CA 1
ATOM 568 C C . ASP A 1 73 ? 5.266 1.188 -21.118 1.00 82.44 73 ASP A C 1
ATOM 570 O O . ASP A 1 73 ? 5.219 2.375 -21.443 1.00 82.44 73 ASP A O 1
ATOM 574 N N . ARG A 1 74 ? 6.430 0.613 -20.811 1.00 79.12 74 ARG A N 1
ATOM 575 C CA . ARG A 1 74 ? 7.732 1.277 -20.910 1.00 79.12 74 ARG A CA 1
ATOM 576 C C . ARG A 1 74 ? 7.8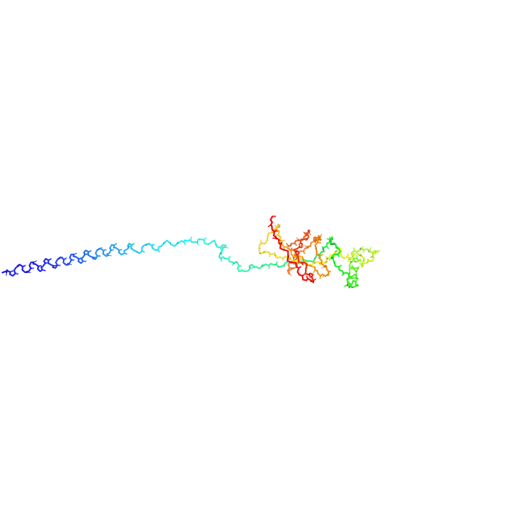79 2.518 -19.999 1.00 79.12 74 ARG A C 1
ATOM 578 O O . ARG A 1 74 ? 8.765 3.351 -20.227 1.00 79.12 74 ARG A O 1
ATOM 585 N N . THR A 1 75 ? 7.052 2.614 -18.956 1.00 80.00 75 THR A N 1
ATOM 586 C CA . THR A 1 75 ? 7.034 3.676 -17.934 1.00 80.00 75 THR A CA 1
ATOM 587 C C . THR A 1 75 ? 7.578 3.250 -16.571 1.00 80.00 75 THR A C 1
ATOM 589 O O . THR A 1 75 ? 7.583 4.061 -15.653 1.00 80.00 75 THR A O 1
ATOM 592 N N . GLY A 1 76 ? 8.022 2.008 -16.414 1.00 73.94 76 GLY A N 1
ATOM 593 C CA . GLY A 1 76 ? 8.658 1.491 -15.205 1.00 73.94 76 GLY A CA 1
ATOM 594 C C . GLY A 1 76 ? 10.061 2.049 -14.963 1.00 73.94 76 GLY A C 1
ATOM 595 O O . GLY A 1 76 ? 10.511 2.985 -15.632 1.00 73.94 76 GLY A O 1
ATOM 596 N N . ASP A 1 77 ? 10.767 1.452 -14.009 1.00 72.62 77 ASP A N 1
ATOM 597 C CA . ASP A 1 77 ? 12.050 1.961 -13.546 1.00 72.62 77 ASP A CA 1
ATOM 598 C C . ASP A 1 77 ? 13.088 1.984 -14.674 1.00 72.62 77 ASP A C 1
ATOM 600 O O . ASP A 1 77 ? 13.293 1.022 -15.424 1.00 72.62 77 ASP A O 1
ATOM 604 N N . SER A 1 78 ? 13.732 3.141 -14.820 1.00 58.59 78 SER A N 1
ATOM 605 C CA . SER A 1 78 ? 14.867 3.307 -15.721 1.00 58.59 78 SER A CA 1
ATOM 606 C C . SER A 1 78 ? 16.145 2.931 -14.979 1.00 58.59 78 SER A C 1
ATOM 608 O O . SER A 1 78 ? 16.436 3.483 -13.920 1.00 58.59 78 SER A O 1
ATOM 610 N N . VAL A 1 79 ? 16.917 2.006 -15.552 1.00 55.50 79 VAL A N 1
ATOM 611 C CA . VAL A 1 79 ? 18.209 1.537 -15.029 1.00 55.50 79 VAL A CA 1
ATOM 612 C C . VAL A 1 79 ? 19.271 2.630 -15.200 1.00 55.50 79 VAL A C 1
ATOM 614 O O . VAL A 1 79 ? 20.159 2.531 -16.041 1.00 55.50 79 VAL A O 1
ATOM 617 N N . VAL A 1 80 ? 19.183 3.713 -14.432 1.00 44.47 80 VAL A N 1
ATOM 618 C CA . VAL A 1 80 ? 20.258 4.706 -14.324 1.00 44.47 80 VAL A CA 1
ATOM 619 C C . VAL A 1 80 ? 20.890 4.514 -12.947 1.00 44.47 80 VAL A C 1
ATOM 621 O O . VAL A 1 80 ? 20.382 5.018 -11.954 1.00 44.47 80 VAL A O 1
ATOM 624 N N . GLY A 1 81 ? 21.946 3.688 -12.892 1.00 49.22 81 GLY A N 1
ATOM 625 C CA . GLY A 1 81 ? 22.683 3.343 -11.659 1.00 49.22 81 GLY A CA 1
ATOM 626 C C . GLY A 1 81 ? 22.920 1.842 -11.398 1.00 49.22 81 GLY A C 1
ATOM 627 O O . GLY A 1 81 ? 23.352 1.466 -10.313 1.00 49.22 81 GLY A O 1
ATOM 628 N N . GLY A 1 82 ? 22.644 0.969 -12.374 1.00 52.94 82 GLY A N 1
ATOM 629 C CA . GLY A 1 82 ? 22.523 -0.491 -12.224 1.00 52.94 82 GLY A CA 1
ATOM 630 C C . GLY A 1 82 ? 23.777 -1.328 -11.928 1.00 52.94 82 GLY A C 1
ATOM 631 O O . GLY A 1 82 ? 23.753 -2.512 -12.242 1.00 52.94 82 GLY A O 1
ATOM 632 N N . GLN A 1 83 ? 24.857 -0.795 -11.346 1.00 52.78 83 GLN A N 1
ATOM 633 C CA . GLN A 1 83 ? 26.032 -1.629 -11.026 1.00 52.78 83 GLN A CA 1
ATOM 634 C C . GLN A 1 83 ? 25.971 -2.253 -9.624 1.00 52.78 83 GLN A C 1
ATOM 636 O O . GLN A 1 83 ? 26.224 -3.445 -9.477 1.00 52.78 83 GLN A O 1
ATOM 641 N N . PHE A 1 84 ? 25.557 -1.502 -8.600 1.00 52.59 84 PHE A N 1
ATOM 642 C CA . PHE A 1 84 ? 25.542 -2.016 -7.222 1.00 52.59 84 PHE A CA 1
ATOM 643 C C . PHE A 1 84 ? 24.317 -2.890 -6.913 1.00 52.59 84 PHE A C 1
ATOM 645 O O . PHE A 1 84 ? 24.438 -3.945 -6.292 1.00 52.59 84 PHE A O 1
ATOM 652 N N . THR A 1 85 ? 23.138 -2.510 -7.409 1.00 59.31 85 THR A N 1
ATOM 653 C CA . THR A 1 85 ? 21.901 -3.280 -7.203 1.00 59.31 85 THR A CA 1
ATOM 654 C C . THR A 1 85 ? 21.910 -4.590 -7.995 1.00 59.31 85 THR A C 1
ATOM 656 O O . THR A 1 85 ? 21.445 -5.610 -7.495 1.00 59.31 85 THR A O 1
ATOM 659 N N . ALA A 1 86 ? 22.504 -4.599 -9.196 1.00 61.09 86 ALA A N 1
ATOM 660 C CA . ALA A 1 86 ? 22.663 -5.819 -9.986 1.00 61.09 86 ALA A CA 1
ATOM 661 C C . ALA A 1 86 ? 23.597 -6.819 -9.294 1.00 61.09 86 ALA A C 1
ATOM 663 O O . ALA A 1 86 ? 23.249 -7.990 -9.185 1.00 61.09 86 ALA A O 1
ATOM 664 N N . GLN A 1 87 ? 24.736 -6.372 -8.753 1.00 62.16 87 GLN A N 1
ATOM 665 C CA . GLN A 1 87 ? 25.656 -7.257 -8.027 1.00 62.16 87 GLN A CA 1
ATOM 666 C C . GLN A 1 87 ? 25.034 -7.842 -6.749 1.00 62.16 87 GLN A C 1
ATOM 668 O O . GLN A 1 87 ? 25.214 -9.030 -6.466 1.00 62.16 87 GLN A O 1
ATOM 673 N N . ALA A 1 88 ? 24.253 -7.053 -6.004 1.00 61.78 88 ALA A N 1
ATOM 674 C CA . ALA A 1 88 ? 23.542 -7.533 -4.816 1.00 61.78 88 ALA A CA 1
ATOM 675 C C . ALA A 1 88 ? 22.483 -8.599 -5.162 1.00 61.78 88 ALA A C 1
ATOM 677 O O . ALA A 1 88 ? 22.402 -9.635 -4.501 1.00 61.78 88 ALA A O 1
ATOM 678 N N . ILE A 1 89 ? 21.726 -8.386 -6.243 1.00 61.91 89 ILE A N 1
ATOM 679 C CA . ILE A 1 89 ? 20.713 -9.333 -6.732 1.00 61.91 89 ILE A CA 1
ATOM 680 C C . ILE A 1 89 ? 21.366 -10.613 -7.278 1.00 61.91 89 ILE A C 1
ATOM 682 O O . ILE A 1 89 ? 20.896 -11.705 -6.973 1.00 61.91 89 ILE A O 1
ATOM 686 N N . ILE A 1 90 ? 22.486 -10.514 -8.001 1.00 63.22 90 ILE A N 1
ATOM 687 C CA . ILE A 1 90 ? 23.259 -11.681 -8.467 1.00 63.22 90 ILE A CA 1
ATOM 688 C C . ILE A 1 90 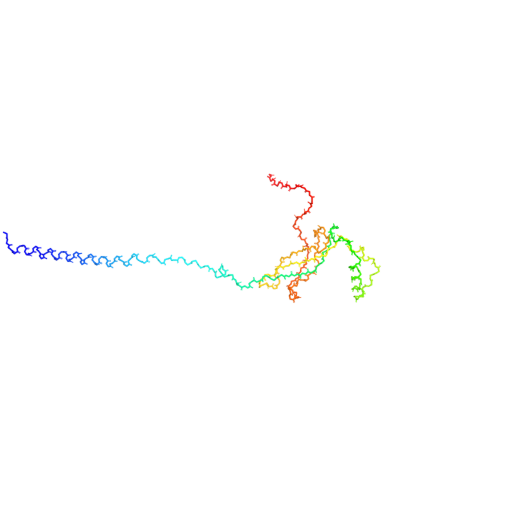? 23.775 -12.503 -7.280 1.00 63.22 90 ILE A C 1
ATOM 690 O O . ILE A 1 90 ? 23.665 -13.726 -7.280 1.00 63.22 90 ILE A O 1
ATOM 694 N N . SER A 1 91 ? 24.289 -11.843 -6.241 1.00 66.62 91 SER A N 1
ATOM 695 C CA . SER A 1 91 ? 24.805 -12.518 -5.041 1.00 66.62 91 SER A CA 1
ATOM 696 C C . SER A 1 91 ? 23.693 -13.258 -4.286 1.00 66.62 91 SER A C 1
ATOM 698 O O . SER A 1 91 ? 23.882 -14.381 -3.815 1.00 66.62 91 SER A O 1
ATOM 700 N N . MET A 1 92 ? 22.497 -12.670 -4.238 1.00 62.28 92 MET A N 1
ATOM 701 C CA . MET A 1 92 ? 21.311 -13.281 -3.643 1.00 62.28 92 MET A CA 1
ATOM 702 C C . MET A 1 92 ? 20.780 -14.461 -4.481 1.00 62.28 92 MET A C 1
ATOM 704 O O . MET A 1 92 ? 20.480 -15.518 -3.930 1.00 62.28 92 MET A O 1
ATOM 708 N N . LEU A 1 93 ? 20.711 -14.321 -5.810 1.00 58.03 93 LEU A N 1
ATOM 709 C CA . LEU A 1 93 ? 20.237 -15.367 -6.729 1.00 58.03 93 LEU A CA 1
ATOM 710 C C . LEU A 1 93 ? 21.195 -16.564 -6.803 1.00 58.03 93 LEU A C 1
ATOM 712 O O . LEU A 1 93 ? 20.732 -17.706 -6.820 1.00 58.03 93 LEU A O 1
ATOM 716 N N . ASN A 1 94 ? 22.507 -16.319 -6.731 1.00 66.75 94 ASN A N 1
ATOM 717 C CA . ASN A 1 94 ? 23.519 -17.371 -6.603 1.00 66.75 94 ASN A CA 1
ATOM 718 C C . ASN A 1 94 ? 23.367 -18.146 -5.284 1.00 66.75 94 ASN A C 1
ATOM 720 O O . ASN A 1 94 ? 23.481 -19.369 -5.275 1.00 66.75 94 ASN A O 1
ATOM 724 N N . THR A 1 95 ? 23.037 -17.458 -4.183 1.00 65.50 95 THR A N 1
ATOM 725 C CA . THR A 1 95 ? 22.769 -18.100 -2.880 1.00 65.50 95 THR A CA 1
ATOM 726 C C . THR A 1 95 ? 21.480 -18.936 -2.901 1.00 65.50 95 THR A C 1
ATOM 728 O O . THR A 1 95 ? 21.379 -19.938 -2.198 1.00 65.50 95 THR A O 1
ATOM 731 N N . MET A 1 96 ? 20.508 -18.575 -3.745 1.00 56.84 96 MET A N 1
ATOM 732 C CA . MET A 1 96 ? 19.260 -19.326 -3.963 1.00 56.84 96 MET A CA 1
ATOM 733 C C . MET A 1 96 ? 19.371 -20.421 -5.046 1.00 56.84 96 MET A C 1
ATOM 735 O O . MET A 1 96 ? 18.366 -21.039 -5.391 1.00 56.84 96 MET A O 1
ATOM 739 N N . GLY A 1 97 ? 20.570 -20.681 -5.582 1.00 49.75 97 GLY A N 1
ATOM 740 C CA . GLY A 1 97 ? 20.828 -21.763 -6.544 1.00 49.75 97 GLY A CA 1
ATOM 741 C C . GLY A 1 97 ? 20.386 -21.480 -7.984 1.00 49.75 97 GLY A C 1
ATOM 742 O O . GLY A 1 97 ? 20.391 -22.386 -8.820 1.00 49.75 97 GLY A O 1
ATOM 743 N N . ILE A 1 98 ? 20.015 -20.238 -8.301 1.00 53.31 98 ILE A N 1
ATOM 744 C CA . ILE A 1 98 ? 19.546 -19.839 -9.630 1.00 53.31 98 ILE A CA 1
ATOM 745 C C . ILE A 1 98 ? 20.741 -19.292 -10.420 1.00 53.31 98 ILE A C 1
ATOM 747 O O . ILE A 1 98 ? 21.091 -18.119 -10.319 1.00 53.31 98 ILE A O 1
ATOM 751 N N . ASN A 1 99 ? 21.372 -20.150 -11.227 1.00 49.97 99 ASN A N 1
ATOM 752 C CA . ASN A 1 99 ? 22.448 -19.752 -12.138 1.00 49.97 99 ASN A CA 1
ATOM 753 C C . ASN A 1 99 ? 21.872 -19.028 -13.366 1.00 49.97 99 ASN A C 1
ATOM 755 O O . ASN A 1 99 ? 21.486 -19.660 -14.352 1.00 49.97 99 ASN A O 1
ATOM 759 N N . LEU A 1 100 ? 21.827 -17.697 -13.331 1.00 49.62 100 LEU A N 1
ATOM 760 C CA . LEU A 1 100 ? 21.459 -16.894 -14.497 1.00 49.62 100 LEU A CA 1
ATOM 761 C C . LEU A 1 100 ? 22.677 -16.700 -15.413 1.00 49.62 100 LEU A C 1
ATOM 763 O O . LEU A 1 100 ? 23.582 -15.931 -15.108 1.00 49.62 100 LEU A O 1
ATOM 767 N N . LYS A 1 101 ? 22.684 -17.374 -16.570 1.00 49.91 101 LYS A N 1
ATOM 768 C CA . LYS A 1 101 ? 23.623 -17.124 -17.684 1.00 49.91 101 LYS A CA 1
ATOM 769 C C . LYS A 1 101 ? 23.114 -16.018 -1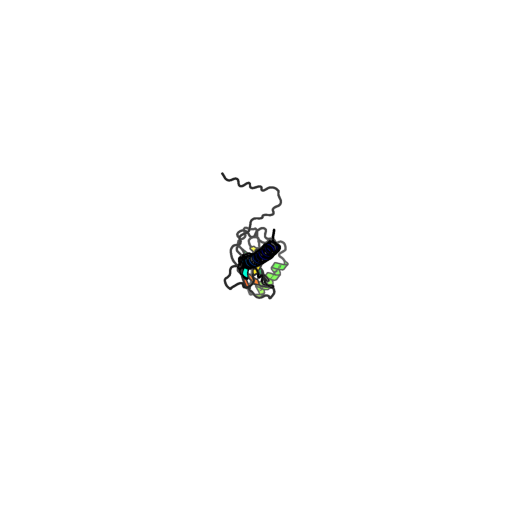8.625 1.00 49.91 101 LYS A C 1
ATOM 771 O O . LYS A 1 101 ? 23.134 -16.192 -19.840 1.00 49.91 101 LYS A O 1
ATOM 776 N N . VAL A 1 102 ? 22.573 -14.926 -18.086 1.00 47.72 102 VAL A N 1
ATOM 777 C CA . VAL A 1 102 ? 22.033 -13.816 -18.893 1.00 47.72 102 VAL A CA 1
ATOM 778 C C . VAL A 1 102 ? 22.356 -12.485 -18.218 1.00 47.72 102 VAL A C 1
ATOM 780 O O . VAL A 1 102 ? 22.253 -12.378 -16.997 1.00 47.72 102 VAL A O 1
ATOM 783 N N . ASP A 1 103 ? 22.740 -11.482 -19.013 1.00 47.34 103 ASP A N 1
ATOM 784 C CA . ASP A 1 103 ? 23.128 -10.149 -18.549 1.00 47.34 103 ASP A CA 1
ATOM 785 C C . ASP A 1 103 ? 22.027 -9.478 -17.684 1.00 47.34 103 ASP A C 1
ATOM 787 O O . ASP A 1 103 ? 20.944 -9.166 -18.192 1.00 47.34 103 ASP A O 1
ATOM 791 N N . PRO A 1 104 ? 22.298 -9.174 -16.396 1.00 50.66 104 PRO A N 1
ATOM 792 C CA . PRO A 1 104 ? 21.326 -8.649 -15.420 1.00 50.66 104 PRO A CA 1
ATOM 793 C C . PRO A 1 104 ? 20.668 -7.315 -15.801 1.00 50.66 104 PRO A C 1
ATOM 795 O O . PRO A 1 104 ? 19.623 -6.950 -15.272 1.00 50.66 104 PRO A O 1
ATOM 798 N N . ILE A 1 105 ? 21.298 -6.558 -16.699 1.00 51.91 105 ILE A N 1
ATOM 799 C CA . ILE A 1 105 ? 20.919 -5.185 -17.058 1.00 51.91 105 ILE A CA 1
ATOM 800 C C . ILE A 1 105 ? 19.786 -5.166 -18.101 1.00 51.91 105 ILE A C 1
ATOM 802 O O . ILE A 1 105 ? 19.034 -4.193 -18.178 1.00 51.91 105 ILE A O 1
ATOM 806 N N . GLN A 1 106 ? 19.613 -6.247 -18.870 1.00 47.31 106 GLN A N 1
ATOM 807 C CA . GLN A 1 106 ? 18.659 -6.295 -19.987 1.00 47.31 106 GLN A CA 1
ATOM 808 C C . GLN A 1 106 ? 17.255 -6.781 -19.588 1.00 47.31 106 GLN A C 1
ATOM 810 O O . GLN A 1 106 ? 16.299 -6.534 -20.316 1.00 47.31 106 GLN A O 1
ATOM 815 N N . LEU A 1 107 ? 17.094 -7.407 -18.416 1.00 49.72 107 LEU A N 1
ATOM 816 C CA . LEU A 1 107 ? 15.787 -7.856 -17.903 1.00 49.72 107 LEU A CA 1
ATOM 817 C C . LEU A 1 107 ? 15.049 -6.785 -17.069 1.00 49.72 107 LEU A C 1
ATOM 819 O O . LEU A 1 107 ? 13.902 -6.992 -16.684 1.00 49.72 107 LEU A O 1
ATOM 823 N N . LEU A 1 108 ? 15.690 -5.640 -16.790 1.00 56.59 108 LEU A N 1
ATOM 824 C CA . LEU A 1 108 ? 15.246 -4.619 -15.823 1.00 56.59 108 LEU A CA 1
ATOM 825 C C . LEU A 1 108 ? 14.703 -3.323 -16.449 1.00 56.59 108 LEU A C 1
ATOM 827 O O . LEU A 1 108 ? 14.689 -2.284 -15.795 1.00 56.59 108 LEU A O 1
ATOM 831 N N . THR A 1 109 ? 14.300 -3.306 -17.719 1.00 60.53 109 THR A N 1
ATOM 832 C CA . THR A 1 109 ? 14.038 -2.027 -18.399 1.00 60.53 109 THR A CA 1
ATOM 833 C C . THR A 1 109 ? 12.549 -1.743 -18.570 1.00 60.53 109 THR A C 1
ATOM 835 O O . THR A 1 109 ? 11.864 -2.373 -19.371 1.00 60.53 109 THR A O 1
ATOM 838 N N . LYS A 1 110 ? 12.068 -0.708 -17.867 1.00 64.31 110 LYS A N 1
ATOM 839 C CA . LYS A 1 110 ? 10.860 0.075 -18.179 1.00 64.31 110 LYS A CA 1
ATOM 840 C C . LYS A 1 110 ? 9.500 -0.649 -18.174 1.00 64.31 110 LYS A C 1
ATOM 842 O O . LYS A 1 110 ? 8.491 0.037 -18.239 1.00 64.31 110 LYS A O 1
ATOM 847 N N . ASN A 1 111 ? 9.423 -1.974 -18.062 1.00 74.81 111 ASN A N 1
ATOM 848 C CA . ASN A 1 111 ? 8.152 -2.719 -17.957 1.00 74.81 111 ASN A CA 1
ATOM 849 C C . ASN A 1 111 ? 7.850 -3.191 -16.520 1.00 74.81 111 ASN A C 1
ATOM 851 O O . ASN A 1 111 ? 6.893 -3.912 -16.238 1.00 74.81 111 ASN A O 1
ATOM 855 N N . THR A 1 112 ? 8.699 -2.808 -15.573 1.00 79.69 112 THR A N 1
ATOM 856 C CA . THR A 1 112 ? 8.583 -3.196 -14.171 1.00 79.69 112 THR A CA 1
ATOM 857 C C . THR A 1 112 ? 9.012 -2.032 -13.290 1.00 79.69 112 THR A C 1
ATOM 859 O O . THR A 1 112 ? 9.917 -1.286 -13.664 1.00 79.69 112 THR A O 1
ATOM 862 N N . ALA A 1 113 ? 8.342 -1.850 -12.154 1.00 83.31 113 ALA A N 1
ATOM 863 C CA . ALA A 1 113 ? 8.664 -0.820 -11.174 1.00 83.31 113 ALA A CA 1
ATOM 864 C C . ALA A 1 113 ? 8.679 -1.395 -9.758 1.00 83.31 113 ALA A C 1
ATOM 866 O O . ALA A 1 113 ? 7.788 -2.161 -9.377 1.00 83.31 113 ALA A O 1
ATOM 867 N N . SER A 1 114 ? 9.676 -0.995 -8.977 1.00 85.06 114 SER A N 1
ATOM 868 C CA . SER A 1 114 ? 9.709 -1.203 -7.536 1.00 85.06 114 SER A CA 1
ATOM 869 C C . SER A 1 114 ? 8.809 -0.175 -6.859 1.00 85.06 114 SER A C 1
ATOM 871 O O . SER A 1 114 ? 8.877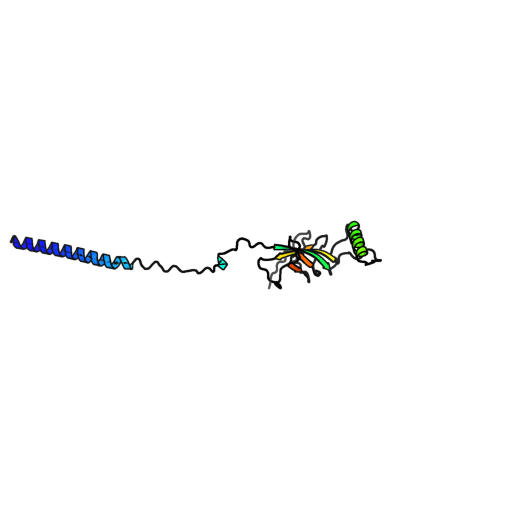 1.019 -7.168 1.00 85.06 114 SER A O 1
ATOM 873 N N . VAL A 1 115 ? 7.949 -0.627 -5.948 1.00 85.88 115 VAL A N 1
ATOM 874 C CA . VAL A 1 115 ? 6.954 0.234 -5.302 1.00 85.88 115 VAL A CA 1
ATOM 875 C C . VAL A 1 115 ? 6.913 0.047 -3.795 1.00 85.88 115 VAL A C 1
ATOM 877 O O . VAL A 1 115 ? 7.133 -1.044 -3.266 1.00 85.88 115 VAL A O 1
ATOM 880 N N . ILE A 1 116 ? 6.561 1.125 -3.102 1.00 87.75 116 ILE A N 1
ATOM 881 C CA . ILE A 1 116 ? 6.104 1.073 -1.718 1.00 87.75 116 ILE A CA 1
ATOM 882 C C . ILE A 1 116 ? 4.581 1.087 -1.733 1.00 87.75 116 ILE A C 1
ATOM 884 O O . ILE A 1 116 ? 3.950 1.938 -2.360 1.00 87.75 116 ILE A O 1
ATOM 888 N N . VAL A 1 117 ? 3.998 0.145 -1.006 1.00 90.56 117 VAL A N 1
ATOM 889 C CA . VAL A 1 117 ? 2.564 0.060 -0.771 1.00 90.56 117 VAL A CA 1
ATOM 890 C C . VAL A 1 117 ? 2.303 0.478 0.665 1.00 90.56 117 VAL A C 1
ATOM 892 O O . VAL A 1 117 ? 2.873 -0.089 1.597 1.00 90.56 117 VAL A O 1
ATOM 895 N N . THR A 1 118 ? 1.441 1.469 0.850 1.00 89.75 118 THR A N 1
ATOM 896 C CA . THR A 1 118 ? 1.011 1.931 2.171 1.00 89.75 118 THR A CA 1
ATOM 897 C C . THR A 1 118 ? -0.487 1.742 2.332 1.00 89.75 118 THR A C 1
ATOM 899 O O . THR A 1 118 ? -1.254 1.943 1.392 1.00 89.75 118 THR A O 1
ATOM 902 N N . ALA A 1 119 ? -0.918 1.345 3.522 1.00 92.25 119 ALA A N 1
ATOM 903 C CA . ALA A 1 119 ? -2.329 1.203 3.851 1.00 92.25 119 ALA A CA 1
ATOM 904 C C . ALA A 1 119 ? -2.590 1.693 5.267 1.00 92.25 119 ALA A C 1
ATOM 906 O O . ALA A 1 119 ? -1.712 1.641 6.131 1.00 92.25 119 ALA A O 1
ATOM 907 N N . LYS A 1 120 ? -3.815 2.142 5.519 1.00 90.94 120 LYS A N 1
ATOM 908 C CA . LYS A 1 120 ? -4.267 2.502 6.860 1.00 90.94 120 LYS A CA 1
ATOM 909 C C . LYS A 1 120 ? -5.181 1.402 7.367 1.00 90.94 120 LYS A C 1
ATOM 911 O O . LYS A 1 120 ? -6.235 1.152 6.790 1.00 90.94 120 LYS A O 1
ATOM 916 N N . LEU A 1 121 ? -4.764 0.731 8.433 1.00 90.38 121 LEU A N 1
ATOM 917 C CA . LEU A 1 121 ? -5.581 -0.255 9.117 1.00 90.38 121 LEU A CA 1
ATOM 918 C C . LEU A 1 121 ? -6.445 0.476 10.155 1.00 90.38 121 LEU A C 1
ATOM 920 O O . LEU A 1 121 ? -5.887 0.990 11.135 1.00 90.38 121 LEU A O 1
ATOM 924 N N . PRO A 1 122 ? -7.776 0.549 9.962 1.00 88.00 122 PRO A N 1
ATOM 925 C CA . PRO A 1 122 ? -8.652 1.166 10.944 1.00 88.00 122 PRO A CA 1
ATOM 926 C C . PRO A 1 122 ? -8.646 0.339 12.238 1.00 88.00 122 PRO A C 1
ATOM 928 O O . PRO A 1 122 ? -8.364 -0.869 12.214 1.00 88.00 122 PRO A O 1
ATOM 931 N N . PRO A 1 123 ? -8.960 0.962 13.383 1.00 81.94 123 PRO A N 1
ATOM 932 C CA . PRO A 1 123 ? -9.136 0.215 14.623 1.00 81.94 123 PRO A CA 1
ATOM 933 C C . PRO A 1 123 ? -10.216 -0.863 14.424 1.00 81.94 123 PRO A C 1
ATOM 935 O O . PRO A 1 123 ? -11.195 -0.657 13.708 1.00 81.94 123 PRO A O 1
ATOM 938 N N . PHE A 1 124 ? -10.059 -2.022 15.063 1.00 81.31 124 PHE A N 1
ATOM 939 C CA . PHE A 1 124 ? -11.050 -3.109 15.004 1.00 81.31 124 PHE A CA 1
ATOM 940 C C . PHE A 1 124 ? -11.301 -3.701 13.601 1.00 81.31 124 PHE A C 1
ATOM 942 O O . PHE A 1 124 ? -12.364 -4.274 13.348 1.00 81.31 124 PHE A O 1
ATOM 949 N N . ALA A 1 125 ? -10.323 -3.602 12.694 1.00 84.56 125 ALA A N 1
ATOM 950 C CA . ALA A 1 125 ? -10.356 -4.293 11.409 1.00 84.56 125 ALA A CA 1
ATOM 951 C C . ALA A 1 125 ? -10.585 -5.806 11.583 1.00 84.56 125 ALA A C 1
ATOM 953 O O . ALA A 1 125 ? -9.959 -6.454 12.424 1.00 84.56 125 ALA A O 1
ATOM 954 N N . ARG A 1 126 ? -11.480 -6.376 10.771 1.00 87.94 126 ARG A N 1
ATOM 955 C CA . ARG A 1 126 ? -11.804 -7.811 10.791 1.00 87.94 126 ARG A CA 1
ATOM 956 C C . ARG A 1 126 ? -11.074 -8.552 9.666 1.00 87.94 126 ARG A C 1
ATOM 958 O O . ARG A 1 126 ? -10.872 -7.965 8.600 1.00 87.94 126 ARG A O 1
ATOM 965 N N . PRO A 1 127 ? -10.734 -9.841 9.845 1.00 85.50 127 PRO A N 1
ATOM 966 C CA . PRO A 1 127 ? -10.231 -10.666 8.751 1.00 85.50 127 PRO A CA 1
ATOM 967 C C . PRO A 1 127 ? -11.189 -10.649 7.552 1.00 85.50 127 PRO A C 1
ATOM 969 O O . PRO A 1 127 ? -12.402 -10.768 7.721 1.00 85.50 127 PRO A O 1
ATOM 972 N N . GLY A 1 128 ? -10.647 -10.479 6.346 1.00 85.06 128 GLY A N 1
ATOM 973 C CA . GLY A 1 128 ? -11.426 -10.401 5.103 1.00 85.06 128 GLY A CA 1
ATOM 974 C C . GLY A 1 128 ? -12.008 -9.019 4.781 1.00 85.06 128 GLY A C 1
ATOM 975 O O . GLY A 1 128 ? -12.601 -8.844 3.717 1.00 85.06 128 GLY A O 1
ATOM 976 N N . MET A 1 129 ? -11.827 -8.023 5.651 1.00 89.50 129 MET A N 1
ATOM 977 C CA . MET A 1 129 ? -12.170 -6.639 5.336 1.00 89.50 129 MET A CA 1
ATOM 978 C C . MET A 1 129 ? -11.246 -6.099 4.238 1.00 89.50 129 MET A C 1
ATOM 980 O O . MET A 1 129 ? -10.030 -6.286 4.288 1.00 89.50 129 MET A O 1
ATOM 984 N N . LYS A 1 130 ? -11.823 -5.419 3.244 1.00 89.06 130 LYS A N 1
ATOM 985 C CA . LYS A 1 130 ? -11.049 -4.745 2.197 1.00 89.06 130 LYS A CA 1
ATOM 986 C C . LYS A 1 130 ? -10.435 -3.464 2.756 1.00 89.06 130 LYS A C 1
ATOM 988 O O . LYS A 1 130 ? -11.082 -2.758 3.525 1.00 89.06 130 LYS A O 1
ATOM 993 N N . LEU A 1 131 ? -9.196 -3.189 2.365 1.00 89.69 131 LEU A N 1
ATOM 994 C CA . LEU A 1 131 ? -8.457 -1.988 2.739 1.00 89.69 131 LEU A CA 1
ATOM 995 C C . LEU A 1 131 ? -8.039 -1.255 1.475 1.00 89.69 131 LEU A C 1
ATOM 997 O O . LEU A 1 131 ? -7.601 -1.887 0.511 1.00 89.69 131 LEU A O 1
ATOM 1001 N N . ASP A 1 132 ? -8.123 0.067 1.519 1.00 90.12 132 ASP A N 1
ATOM 1002 C CA . ASP A 1 132 ? -7.572 0.902 0.465 1.00 90.12 132 ASP A CA 1
ATOM 1003 C C . ASP A 1 132 ? -6.057 1.005 0.636 1.00 90.12 132 ASP A C 1
ATOM 1005 O O . ASP A 1 132 ? -5.531 1.223 1.735 1.00 90.12 132 ASP A O 1
ATOM 1009 N N . VAL A 1 133 ? -5.354 0.815 -0.476 1.00 91.38 133 VAL A N 1
ATOM 1010 C CA . VAL A 1 133 ? -3.895 0.810 -0.543 1.00 91.38 133 VAL A CA 1
ATOM 1011 C C . VAL A 1 133 ? -3.436 1.908 -1.489 1.00 91.38 133 VAL A C 1
ATOM 1013 O O . VAL A 1 133 ? -4.001 2.103 -2.563 1.00 91.38 133 VAL A O 1
ATOM 1016 N N . GLN A 1 134 ? -2.391 2.622 -1.096 1.00 91.25 134 GLN A N 1
ATOM 1017 C CA . GLN A 1 134 ? -1.712 3.595 -1.940 1.00 91.25 134 GLN A CA 1
ATOM 1018 C C . GLN A 1 134 ? -0.387 3.003 -2.394 1.00 91.25 134 GLN A C 1
ATOM 1020 O O . GLN A 1 134 ? 0.417 2.562 -1.570 1.00 91.25 134 GLN A O 1
ATOM 1025 N N . VAL A 1 135 ? -0.176 2.989 -3.707 1.00 90.69 135 VAL A N 1
ATOM 1026 C CA . VAL A 1 135 ? 1.035 2.460 -4.331 1.00 90.69 135 VAL A CA 1
ATOM 1027 C C . VAL A 1 135 ? 1.839 3.623 -4.889 1.00 90.69 135 VAL A C 1
ATOM 1029 O O . VAL A 1 135 ? 1.345 4.374 -5.729 1.00 90.69 135 VAL A O 1
ATOM 1032 N N . SER A 1 136 ? 3.084 3.737 -4.445 1.00 85.06 136 SER A N 1
ATOM 1033 C CA . SER A 1 136 ? 4.012 4.782 -4.870 1.00 85.06 136 SER A CA 1
ATOM 1034 C C . SER A 1 136 ? 5.263 4.153 -5.467 1.00 85.06 136 SER A C 1
ATOM 1036 O O . SER A 1 136 ? 5.803 3.197 -4.910 1.00 85.06 136 SER A O 1
ATOM 1038 N N . SER A 1 137 ? 5.744 4.696 -6.587 1.00 82.25 137 SER A N 1
ATOM 1039 C CA . SER A 1 137 ? 7.042 4.313 -7.157 1.00 82.25 137 SER A CA 1
ATOM 1040 C C . SER A 1 137 ? 8.157 4.582 -6.149 1.00 82.25 137 SER A C 1
ATOM 1042 O O . SER A 1 137 ? 8.204 5.660 -5.559 1.00 82.25 137 SER A O 1
ATOM 1044 N N . LEU A 1 138 ? 9.047 3.610 -5.952 1.00 74.69 138 LEU A N 1
ATOM 1045 C CA . LEU A 1 138 ? 10.229 3.760 -5.102 1.00 74.69 138 LEU A CA 1
ATOM 1046 C C . LEU A 1 138 ? 11.398 4.407 -5.855 1.00 74.69 138 LEU A C 1
ATOM 1048 O O . LEU A 1 138 ? 12.200 5.113 -5.252 1.00 74.69 138 LEU A O 1
ATOM 1052 N N . ALA A 1 139 ? 11.507 4.140 -7.156 1.00 71.88 139 ALA A N 1
ATOM 1053 C CA . ALA A 1 139 ? 12.591 4.631 -7.996 1.00 71.88 139 ALA A CA 1
ATOM 1054 C C . ALA A 1 139 ? 12.047 5.568 -9.088 1.00 71.88 139 ALA A C 1
ATOM 1056 O O . ALA A 1 139 ? 11.348 6.531 -8.782 1.00 71.88 139 ALA A O 1
ATOM 1057 N N . ASN A 1 140 ? 12.362 5.304 -10.356 1.00 72.25 140 ASN A N 1
ATOM 1058 C CA . ASN A 1 140 ? 12.207 6.250 -11.464 1.00 72.25 140 ASN A CA 1
ATOM 1059 C C . ASN A 1 140 ? 11.110 5.841 -12.461 1.00 72.25 140 ASN A C 1
ATOM 1061 O O . ASN A 1 140 ? 11.232 6.114 -13.661 1.00 72.25 140 ASN A O 1
ATOM 1065 N N . ALA A 1 141 ? 10.052 5.173 -12.001 1.00 77.88 141 ALA A N 1
ATOM 1066 C CA . ALA A 1 141 ? 8.895 4.904 -12.839 1.00 77.88 141 ALA A CA 1
ATOM 1067 C C . ALA A 1 141 ? 8.158 6.211 -13.177 1.00 77.88 141 ALA A C 1
ATOM 1069 O O . ALA A 1 141 ? 7.726 6.954 -12.298 1.00 77.88 141 ALA A O 1
ATOM 1070 N N . LYS A 1 142 ? 7.988 6.477 -14.474 1.00 83.06 142 LYS A N 1
ATOM 1071 C CA . LYS A 1 142 ? 7.225 7.616 -15.008 1.00 83.06 142 LYS A CA 1
ATOM 1072 C C . LYS A 1 142 ? 5.723 7.477 -14.770 1.00 83.06 142 LYS A C 1
ATOM 1074 O O . LYS A 1 142 ? 5.025 8.476 -14.665 1.00 83.06 142 LYS A O 1
ATOM 1079 N N . SER A 1 143 ? 5.215 6.247 -14.749 1.00 85.06 143 SER A N 1
ATOM 1080 C CA . SER A 1 143 ? 3.800 5.953 -14.522 1.00 85.06 143 SER A CA 1
ATOM 1081 C C . SER A 1 143 ? 3.615 4.494 -14.123 1.00 85.06 143 SER A C 1
ATOM 1083 O O . SER A 1 143 ? 4.263 3.610 -14.687 1.00 85.06 143 SER A O 1
ATOM 1085 N N . LEU A 1 144 ? 2.697 4.251 -13.185 1.00 87.56 144 LEU A N 1
ATOM 1086 C CA . LEU A 1 144 ? 2.247 2.913 -12.779 1.00 87.56 144 LEU A CA 1
ATOM 1087 C C . LEU A 1 144 ? 0.961 2.474 -13.509 1.00 87.56 144 LEU A C 1
ATOM 1089 O O . LEU A 1 144 ? 0.382 1.435 -13.188 1.00 87.56 144 LEU A O 1
ATOM 1093 N N . LYS A 1 145 ? 0.488 3.275 -14.473 1.00 87.31 145 LYS A N 1
ATOM 1094 C CA . LYS A 1 145 ? -0.756 3.032 -15.209 1.00 87.31 145 LYS A CA 1
ATOM 1095 C C . LYS A 1 145 ? -0.681 1.722 -15.992 1.00 87.31 145 LYS A C 1
ATOM 1097 O O . LYS A 1 145 ? 0.298 1.467 -16.685 1.00 87.31 145 LYS A O 1
ATOM 1102 N N . GLY A 1 146 ? -1.739 0.917 -15.899 1.00 84.69 146 GLY A N 1
ATOM 1103 C CA . GLY A 1 146 ? -1.833 -0.377 -16.586 1.00 84.69 146 GLY A CA 1
ATOM 1104 C C . GLY A 1 146 ? -1.012 -1.495 -15.935 1.00 84.69 146 GLY A C 1
ATOM 1105 O O . GLY A 1 146 ? -1.121 -2.643 -16.351 1.00 84.69 146 GLY A O 1
ATOM 1106 N N . GLY A 1 147 ? -0.242 -1.182 -14.889 1.00 89.25 147 GLY A N 1
ATOM 1107 C CA . GLY A 1 147 ? 0.538 -2.163 -14.153 1.00 89.25 147 GLY A CA 1
ATOM 1108 C C . GLY A 1 147 ? -0.306 -3.028 -13.225 1.00 89.25 147 GLY A C 1
ATOM 1109 O O . GLY A 1 147 ? -1.377 -2.637 -12.758 1.00 89.25 147 GLY A O 1
ATOM 1110 N N . THR A 1 148 ? 0.215 -4.208 -12.911 1.00 91.38 148 THR A N 1
ATOM 1111 C CA . THR A 1 148 ? -0.334 -5.119 -11.905 1.00 91.38 148 THR A CA 1
ATOM 1112 C C . THR A 1 148 ? 0.648 -5.253 -10.751 1.00 91.38 148 THR A C 1
ATOM 1114 O O . THR A 1 148 ? 1.806 -5.618 -10.954 1.00 91.38 148 THR A O 1
ATOM 1117 N N . LEU A 1 149 ? 0.178 -4.967 -9.538 1.00 92.25 149 LEU A N 1
ATOM 1118 C CA . LEU A 1 149 ? 0.903 -5.197 -8.298 1.00 92.25 149 LEU A CA 1
ATOM 1119 C C . LEU A 1 149 ? 0.926 -6.697 -7.994 1.00 92.25 149 LEU A C 1
ATOM 1121 O O . LEU A 1 149 ? -0.128 -7.331 -7.856 1.00 92.25 149 LEU A O 1
ATOM 1125 N N . LEU A 1 150 ? 2.127 -7.250 -7.854 1.00 89.44 150 LEU A N 1
ATOM 1126 C CA . LEU A 1 150 ? 2.314 -8.609 -7.359 1.00 89.44 150 LEU A CA 1
ATOM 1127 C C . LEU A 1 150 ? 1.974 -8.695 -5.871 1.00 89.44 150 LEU A C 1
ATOM 1129 O O . LEU A 1 150 ? 2.044 -7.703 -5.148 1.00 89.44 150 LEU A O 1
ATOM 1133 N N . LEU A 1 151 ? 1.617 -9.898 -5.417 1.00 91.81 151 LEU A N 1
ATOM 1134 C CA . LEU A 1 151 ? 1.238 -10.148 -4.030 1.00 91.81 151 LEU A CA 1
ATOM 1135 C C . LEU A 1 151 ? 2.293 -9.583 -3.073 1.00 91.81 151 LEU A C 1
ATOM 1137 O O . LEU A 1 151 ? 3.430 -10.049 -3.024 1.00 91.81 151 LEU A O 1
ATOM 1141 N N . THR A 1 152 ? 1.887 -8.564 -2.322 1.00 91.31 152 THR A N 1
ATOM 1142 C CA . THR A 1 152 ? 2.751 -7.767 -1.457 1.00 91.31 152 THR A CA 1
ATOM 1143 C C . THR A 1 152 ? 2.219 -7.818 -0.025 1.00 91.31 152 THR A C 1
ATOM 1145 O O . THR A 1 152 ? 1.126 -7.308 0.240 1.00 91.31 152 THR A O 1
ATOM 1148 N N . PRO A 1 153 ? 2.952 -8.425 0.923 1.00 91.88 153 PRO A N 1
ATOM 1149 C CA . PRO A 1 153 ? 2.560 -8.421 2.325 1.00 91.88 153 PRO A CA 1
ATOM 1150 C C . PRO A 1 153 ? 2.766 -7.031 2.938 1.00 91.88 153 PRO A C 1
ATOM 1152 O O . PRO A 1 153 ? 3.831 -6.429 2.794 1.00 91.88 153 PRO A O 1
ATOM 1155 N N . LEU A 1 154 ? 1.761 -6.539 3.660 1.00 91.81 154 LEU A N 1
ATOM 1156 C CA . LEU A 1 154 ? 1.802 -5.261 4.365 1.00 91.81 154 LEU A CA 1
ATOM 1157 C C . LEU A 1 154 ? 2.023 -5.492 5.859 1.00 91.81 154 LEU A C 1
ATOM 1159 O O . LEU A 1 154 ? 1.240 -6.184 6.526 1.00 91.81 154 LEU A O 1
ATOM 1163 N N . LYS A 1 155 ? 3.095 -4.897 6.380 1.00 88.25 155 LYS A N 1
ATOM 1164 C CA . LYS A 1 155 ? 3.543 -5.043 7.764 1.00 88.25 155 LYS A CA 1
ATOM 1165 C C . LYS A 1 155 ? 3.283 -3.774 8.560 1.00 88.25 155 LYS A C 1
ATOM 1167 O O . LYS A 1 155 ? 3.454 -2.677 8.036 1.00 88.25 155 LYS A O 1
ATOM 1172 N N . ALA A 1 156 ? 2.908 -3.915 9.826 1.00 88.19 156 ALA A N 1
ATOM 1173 C CA . ALA A 1 156 ? 2.883 -2.778 10.745 1.00 88.19 156 ALA A CA 1
ATOM 1174 C C . ALA A 1 156 ? 4.297 -2.519 11.319 1.00 88.19 156 ALA A C 1
ATOM 1176 O O . ALA A 1 156 ? 5.210 -3.319 11.085 1.00 88.19 156 ALA A O 1
ATOM 1177 N N . PRO A 1 157 ? 4.515 -1.448 12.107 1.00 79.44 157 PRO A N 1
ATOM 1178 C CA . PRO A 1 157 ? 5.822 -1.141 12.704 1.00 79.44 157 PRO A CA 1
ATOM 1179 C C . PRO A 1 157 ? 6.402 -2.254 13.592 1.00 79.44 157 PRO A C 1
ATOM 1181 O O . PRO A 1 157 ? 7.608 -2.319 13.801 1.00 79.44 157 PRO A O 1
ATOM 1184 N N . ASN A 1 158 ? 5.557 -3.164 14.081 1.00 81.81 158 ASN A N 1
ATOM 1185 C CA . ASN A 1 158 ? 5.958 -4.361 14.824 1.00 81.81 158 ASN A CA 1
ATOM 1186 C C . ASN A 1 158 ? 6.415 -5.533 13.927 1.00 81.81 158 ASN A C 1
ATOM 1188 O O . ASN A 1 158 ? 6.596 -6.639 14.424 1.00 81.81 158 ASN A O 1
ATOM 1192 N N . GLN A 1 159 ? 6.561 -5.309 12.617 1.00 80.50 159 GLN A N 1
ATOM 1193 C CA . GLN A 1 159 ? 6.986 -6.276 11.595 1.00 80.50 159 GLN A CA 1
ATOM 1194 C C . GLN A 1 159 ? 6.021 -7.442 11.323 1.00 80.50 159 GLN A C 1
ATOM 1196 O O . GLN A 1 159 ? 6.305 -8.282 10.463 1.00 80.50 159 GLN A O 1
ATOM 1201 N N . MET A 1 160 ? 4.862 -7.474 11.979 1.00 85.38 160 MET A N 1
ATOM 1202 C CA . MET A 1 160 ? 3.834 -8.482 11.735 1.00 85.38 160 MET A CA 1
ATOM 1203 C C . MET A 1 160 ? 3.028 -8.132 10.486 1.00 85.38 160 MET A C 1
ATOM 1205 O O . MET A 1 160 ? 2.752 -6.961 10.222 1.00 85.38 160 MET A O 1
ATOM 1209 N N . ILE A 1 161 ? 2.649 -9.151 9.714 1.00 88.19 161 ILE A N 1
ATOM 1210 C CA . ILE A 1 161 ? 1.834 -8.995 8.504 1.00 88.19 161 ILE A CA 1
ATOM 1211 C C . ILE A 1 161 ? 0.365 -8.916 8.918 1.00 88.19 161 ILE A C 1
ATOM 1213 O O . ILE A 1 161 ? -0.149 -9.840 9.544 1.00 88.19 161 ILE A O 1
ATOM 1217 N N . TYR A 1 162 ? -0.307 -7.829 8.543 1.00 89.88 162 TYR A N 1
ATOM 1218 C CA . TYR A 1 162 ? -1.728 -7.614 8.850 1.00 89.88 162 TYR A CA 1
ATOM 1219 C C . TYR A 1 162 ? -2.623 -7.664 7.615 1.00 89.88 162 TYR A C 1
ATOM 1221 O O . TYR A 1 162 ? -3.818 -7.919 7.734 1.00 89.88 162 TYR A O 1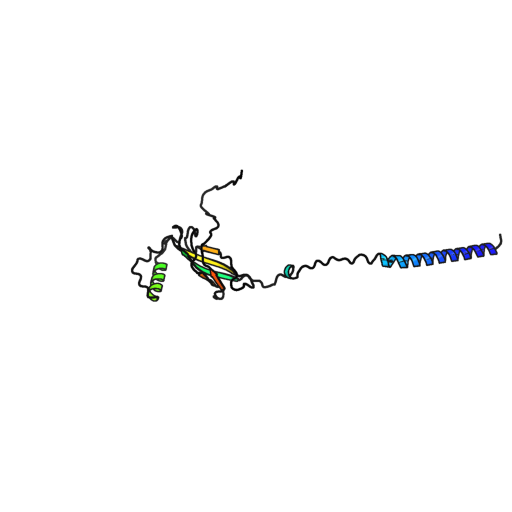
ATOM 1229 N N . ALA A 1 163 ? -2.061 -7.415 6.433 1.00 92.56 163 ALA A N 1
ATOM 1230 C CA . ALA A 1 163 ? -2.799 -7.419 5.180 1.00 92.56 163 ALA A CA 1
ATOM 1231 C C . ALA A 1 163 ? -1.899 -7.858 4.022 1.00 92.56 163 ALA A C 1
ATOM 1233 O O . ALA A 1 163 ? -0.672 -7.852 4.127 1.00 92.56 163 ALA A O 1
ATOM 1234 N N . VAL A 1 164 ? -2.523 -8.214 2.905 1.00 93.31 164 VAL A N 1
ATOM 1235 C CA . VAL A 1 164 ? -1.854 -8.469 1.628 1.00 93.31 164 VAL A CA 1
ATOM 1236 C C . VAL A 1 164 ? -2.495 -7.590 0.563 1.00 93.31 164 VAL A C 1
ATOM 1238 O O . VAL A 1 164 ? -3.714 -7.424 0.546 1.00 93.31 164 VAL A O 1
ATOM 1241 N N . ALA A 1 165 ? -1.674 -7.014 -0.307 1.00 93.38 165 ALA A N 1
ATOM 1242 C CA . ALA A 1 165 ? -2.111 -6.198 -1.430 1.00 93.38 165 ALA A CA 1
ATOM 1243 C C . ALA A 1 165 ? -1.693 -6.867 -2.742 1.00 93.38 165 ALA A C 1
ATOM 1245 O O . ALA A 1 165 ? -0.550 -7.292 -2.888 1.00 93.38 165 ALA A O 1
ATOM 1246 N N . GLN A 1 166 ? -2.618 -6.973 -3.690 1.00 93.19 166 GLN A N 1
ATOM 1247 C CA . GLN A 1 166 ? -2.375 -7.526 -5.019 1.00 93.19 166 GLN A CA 1
ATOM 1248 C C . GLN A 1 166 ? -3.427 -6.982 -5.982 1.00 93.19 166 GLN A C 1
ATOM 1250 O O . GLN A 1 166 ? -4.567 -6.747 -5.576 1.00 93.19 166 GLN A O 1
ATOM 1255 N N . GLY A 1 167 ? -3.073 -6.859 -7.260 1.00 92.50 167 GLY A N 1
ATOM 1256 C CA . GLY A 1 167 ? -4.048 -6.657 -8.327 1.00 92.50 167 GLY A CA 1
ATOM 1257 C C . GLY A 1 167 ? -3.687 -5.525 -9.283 1.00 92.50 167 GLY A C 1
ATOM 1258 O O . GLY A 1 167 ? -2.592 -4.965 -9.199 1.00 92.50 167 GLY A O 1
ATOM 1259 N N . PRO A 1 168 ? -4.588 -5.208 -10.226 1.00 91.62 168 PRO A N 1
ATOM 1260 C CA . PRO A 1 168 ? -4.371 -4.129 -11.178 1.00 91.62 168 PRO A CA 1
ATOM 1261 C C . PRO A 1 168 ? -4.325 -2.779 -10.458 1.00 91.62 168 PRO A C 1
ATOM 1263 O O . PRO A 1 168 ? -5.117 -2.514 -9.551 1.00 91.62 168 PRO A O 1
ATOM 1266 N N . ILE A 1 169 ? -3.405 -1.917 -10.878 1.00 88.75 169 ILE A N 1
ATOM 1267 C CA . ILE A 1 169 ? -3.253 -0.574 -10.325 1.00 88.75 169 ILE A CA 1
ATOM 1268 C C . ILE A 1 169 ? -4.101 0.394 -11.136 1.00 88.75 169 ILE A C 1
ATOM 1270 O O . ILE A 1 169 ? -3.963 0.510 -12.355 1.00 88.75 169 ILE A O 1
ATOM 1274 N N . SER A 1 170 ? -4.953 1.133 -10.433 1.00 86.00 170 SER A N 1
ATOM 1275 C CA . SER A 1 170 ? -5.657 2.280 -10.992 1.00 86.00 170 SER A CA 1
ATOM 1276 C C . SER A 1 170 ? -4.917 3.556 -10.605 1.00 86.00 170 SER A C 1
ATOM 1278 O O . SER A 1 170 ? -4.772 3.859 -9.423 1.00 86.00 170 SER A O 1
ATOM 1280 N N . THR A 1 171 ? -4.423 4.300 -11.592 1.00 79.81 171 THR A N 1
ATOM 1281 C CA . THR A 1 171 ? -3.793 5.607 -11.372 1.00 79.81 171 THR A CA 1
ATOM 1282 C C . THR A 1 171 ? -4.825 6.710 -11.577 1.00 79.81 171 THR A C 1
ATOM 1284 O O . THR A 1 171 ? -5.347 6.861 -12.685 1.00 79.81 171 THR A O 1
ATOM 1287 N N . SER A 1 172 ? -5.091 7.517 -10.551 1.00 67.69 172 SER A N 1
ATOM 1288 C CA . SER A 1 172 ? -5.816 8.780 -10.714 1.00 67.69 172 SER A CA 1
ATOM 1289 C C . SER A 1 172 ? -4.924 9.748 -11.496 1.00 67.69 172 SER A C 1
ATOM 1291 O O . SER A 1 172 ? -3.862 10.134 -11.013 1.00 67.69 172 SER A O 1
ATOM 1293 N N . GLY A 1 173 ? -5.311 10.064 -12.732 1.00 57.91 173 GLY A N 1
ATOM 1294 C CA . GLY A 1 173 ? -4.488 10.808 -13.684 1.00 57.91 173 GLY A CA 1
ATOM 1295 C C . GLY A 1 173 ? -4.154 12.223 -13.216 1.00 57.91 173 GLY A C 1
ATOM 1296 O O . GLY A 1 173 ? -4.946 13.137 -13.405 1.00 57.91 173 GLY A O 1
ATOM 1297 N N . PHE A 1 174 ? -2.956 12.397 -12.668 1.00 49.03 174 PHE A N 1
ATOM 1298 C CA . PHE A 1 174 ? -2.258 13.675 -12.608 1.00 49.03 174 PHE A CA 1
ATOM 1299 C C . PHE A 1 174 ? -0.874 13.462 -13.211 1.00 49.03 174 PHE A C 1
ATOM 1301 O O . PHE A 1 174 ? 0.091 13.131 -12.527 1.00 49.03 174 PHE A O 1
ATOM 1308 N N . GLU A 1 175 ? -0.796 13.601 -14.531 1.00 53.50 175 GLU A N 1
ATOM 1309 C CA . GLU A 1 175 ? 0.476 13.780 -15.218 1.00 53.50 175 GLU A CA 1
ATOM 1310 C C . GLU A 1 175 ? 0.930 15.215 -14.932 1.00 53.50 175 GLU A C 1
ATOM 1312 O O . GLU A 1 175 ? 0.502 16.161 -15.588 1.00 53.50 175 GLU A O 1
ATOM 1317 N N . ALA A 1 176 ? 1.756 15.396 -13.901 1.00 46.38 176 ALA A N 1
ATOM 1318 C CA . ALA A 1 176 ? 2.501 16.634 -13.694 1.00 46.38 176 ALA A CA 1
ATOM 1319 C C . ALA A 1 176 ? 3.615 16.718 -14.755 1.00 46.38 176 ALA A C 1
ATOM 1321 O O . ALA A 1 176 ? 4.788 16.488 -14.472 1.00 46.38 176 ALA A O 1
ATOM 1322 N N . GLY A 1 177 ? 3.218 16.961 -16.003 1.00 41.16 177 GLY A N 1
ATOM 1323 C CA . GLY A 1 177 ? 4.105 17.354 -17.088 1.00 41.16 177 GLY A CA 1
ATOM 1324 C C . GLY A 1 177 ? 4.195 18.874 -17.139 1.00 41.16 177 GLY A C 1
ATOM 1325 O O . GLY A 1 177 ? 3.175 19.558 -17.156 1.00 41.16 177 GLY A O 1
ATOM 1326 N N . GLU A 1 178 ? 5.415 19.401 -17.145 1.00 50.31 178 GLU A N 1
ATOM 1327 C CA . GLU A 1 178 ? 5.718 20.768 -17.567 1.00 50.31 178 GLU A CA 1
ATOM 1328 C C . GLU A 1 178 ? 4.936 21.150 -18.835 1.00 50.31 178 GLU A C 1
ATOM 1330 O O . GLU A 1 178 ? 5.046 20.487 -19.864 1.00 50.31 178 GLU A O 1
ATOM 1335 N N . GLY A 1 179 ? 4.192 22.256 -18.774 1.00 42.09 179 GLY A N 1
ATOM 1336 C CA . GLY A 1 179 ? 3.585 22.888 -19.945 1.00 42.09 179 GLY A CA 1
ATOM 1337 C C . GLY A 1 179 ? 2.145 23.311 -19.694 1.00 42.09 179 GLY A C 1
ATOM 1338 O O . GLY A 1 179 ? 1.282 22.499 -19.388 1.00 42.09 179 GLY A O 1
ATOM 1339 N N . GLY A 1 180 ? 1.892 24.613 -19.798 1.00 48.62 180 GLY A N 1
ATOM 1340 C CA . GLY A 1 180 ? 0.613 25.224 -19.478 1.00 48.62 180 GLY A CA 1
ATOM 1341 C C . GLY A 1 180 ? -0.594 24.670 -20.244 1.00 48.62 180 GLY A C 1
ATOM 1342 O O . GLY A 1 180 ? -0.520 24.252 -21.394 1.00 48.62 180 GLY A O 1
ATOM 1343 N N . THR A 1 181 ? -1.738 24.829 -19.577 1.00 45.44 181 THR A N 1
ATOM 1344 C CA . THR A 1 181 ? -3.116 24.812 -20.088 1.00 45.44 181 THR A CA 1
ATOM 1345 C C . THR A 1 181 ? -3.693 23.467 -20.539 1.00 45.44 181 THR A C 1
ATOM 1347 O O . THR A 1 181 ? -3.606 23.070 -21.693 1.00 45.44 181 THR A O 1
ATOM 1350 N N . SER A 1 182 ? -4.470 22.848 -19.648 1.00 39.78 182 SER A N 1
ATOM 1351 C CA . SER A 1 182 ? -5.601 22.001 -20.033 1.00 39.78 182 SER A CA 1
ATOM 1352 C C . SER A 1 182 ? -6.860 22.445 -19.281 1.00 39.78 182 SER A C 1
ATOM 1354 O O . SER A 1 182 ? -7.276 21.879 -18.274 1.00 39.78 182 SER A O 1
ATOM 1356 N N . VAL A 1 183 ? -7.498 23.503 -19.788 1.00 49.88 183 VAL A N 1
ATOM 1357 C CA . VAL A 1 183 ? -8.903 23.777 -19.463 1.00 49.88 183 VAL A CA 1
ATOM 1358 C C . VAL A 1 183 ? -9.743 22.901 -20.385 1.00 49.88 183 VAL A C 1
ATOM 1360 O O . VAL A 1 183 ? -10.077 23.298 -21.499 1.00 49.88 183 VAL A O 1
ATOM 1363 N N . VAL A 1 184 ? -10.078 21.690 -19.942 1.00 49.69 184 VAL A N 1
ATOM 1364 C CA . VAL A 1 184 ? -11.114 20.888 -20.605 1.00 49.69 184 VAL A CA 1
ATOM 1365 C C . VAL A 1 184 ? -12.462 21.349 -20.062 1.00 49.69 184 VAL A C 1
ATOM 1367 O O . VAL A 1 184 ? -12.932 20.909 -19.014 1.00 49.69 184 VAL A O 1
ATOM 1370 N N . LYS A 1 185 ? -13.073 22.296 -20.776 1.00 40.25 185 LYS A N 1
ATOM 1371 C CA . LYS A 1 185 ? -14.458 22.713 -20.562 1.00 40.25 185 LYS A CA 1
ATOM 1372 C C . LYS A 1 185 ? -15.370 21.593 -21.063 1.00 40.25 185 LYS A C 1
ATOM 1374 O O . LYS A 1 185 ? -15.600 21.472 -22.261 1.00 40.25 185 LYS A O 1
ATOM 1379 N N . ASN A 1 186 ? -15.881 20.771 -20.153 1.00 40.97 186 ASN A N 1
ATOM 1380 C CA . ASN A 1 186 ? -16.920 19.799 -20.475 1.00 40.97 186 ASN A CA 1
ATOM 1381 C C . ASN A 1 186 ? -18.266 20.543 -20.531 1.00 40.97 186 ASN A C 1
ATOM 1383 O O . ASN A 1 186 ? -18.936 20.707 -19.513 1.00 40.97 186 ASN A O 1
ATOM 1387 N N . GLN A 1 187 ? -18.613 21.099 -21.695 1.00 39.03 187 GLN A N 1
ATOM 1388 C CA . GLN A 1 187 ? -19.967 21.582 -21.964 1.00 39.03 187 GLN A CA 1
ATOM 1389 C C . GLN A 1 187 ? -20.744 20.468 -22.663 1.00 39.03 187 GLN A C 1
ATOM 1391 O O . GLN A 1 187 ? -20.482 20.140 -23.816 1.00 39.03 187 GLN A O 1
ATOM 1396 N N . GLN A 1 188 ? -21.689 19.897 -21.918 1.00 42.25 188 GLN A N 1
ATOM 1397 C CA . GLN A 1 188 ? -22.787 19.099 -22.441 1.00 42.25 188 GLN A CA 1
ATOM 1398 C C . GLN A 1 188 ? -23.699 19.980 -23.303 1.00 42.25 188 GLN A C 1
ATOM 1400 O O . GLN A 1 188 ? -24.081 21.082 -22.896 1.00 42.25 188 GLN A O 1
ATOM 1405 N N . SER A 1 189 ? -24.095 19.462 -24.458 1.00 38.53 189 SER A N 1
ATOM 1406 C CA . SER A 1 189 ? -25.424 19.653 -25.046 1.00 38.53 189 SER A CA 1
ATOM 1407 C C . SER A 1 189 ? -25.779 18.390 -25.808 1.00 38.53 189 SER A C 1
ATOM 1409 O O . SER A 1 189 ? -24.873 17.864 -26.492 1.00 38.53 189 SER A O 1
#